Protein AF-A0A0L0SJR5-F1 (afdb_monomer)

Solvent-accessible surface area (backbone atoms only — not comparable to full-atom values): 17247 Å² total; per-residue (Å²): 134,82,57,72,66,63,54,53,54,52,54,51,52,51,52,53,51,50,53,52,52,50,50,51,53,50,49,58,55,58,68,71,76,65,80,76,74,72,70,56,62,49,55,32,41,29,28,35,25,66,79,80,80,63,76,41,59,42,29,38,32,38,35,39,63,42,73,40,88,99,36,94,85,46,62,46,44,48,34,44,44,40,71,35,97,75,42,71,48,53,74,38,70,52,11,80,82,33,41,33,35,43,35,32,23,43,91,86,66,48,77,78,43,75,47,77,42,62,33,20,39,69,42,51,39,33,36,39,36,37,34,33,43,90,85,70,44,84,72,51,71,47,79,43,61,32,92,56,73,68,40,82,57,67,44,74,36,75,55,72,47,59,43,37,42,39,46,48,61,76,75,72,74,74,77,74,72,78,70,78,81,79,86,70,90,73,80,82,80,82,73,87,77,83,79,82,82,83,86,83,82,90,86,86,89,83,84,89,78,90,78,80,90,75,85,75,77,82,71,76,75,78,82,75,54,69,64,80,76,44,46,83,60,52,53,58,55,50,50,42,58,72,74,54,58,85,74,71,87,69,76,84,78,75,84,79,83,90,78,87,79,80,88,80,91,78,79,85,84,91,85,132

pLDDT: mean 73.87, std 19.65, range [31.84, 95.0]

Foldseek 3Di:
DDDPVVVVVVVVVVVVVVVVVVVVVVVVVVVPPPPPPQWPFWWKFKWKDQVVPDTDTFWTKTKGWDADPPDNLDIDIFIFIDGDPPHFKDKDAQQQPIKMKMWIATPVRHTPDMDIGRSLLADLEWEKEWEAESVRDTDDIDIGRPPDPRDRHIDINGHHHYGYHYDYPDPDPPDPPPDPPPPDDDDPPDDDDDDDDDDDDDDDDDDDDDDDDDPPPPDPDDDDDPCVVCVVVVVVVVVCVVVDHDDPPPPPCPDDDDDDDDDDDDDDDDDD

Sequence (272 aa):
MTSPRAMADRLRALTVGCLLLLAIISAAHAQKINLSIDHAVLPLHTAHDLSVALWQPKASVTVERVPVPDDAQLVIYKAQATAAADAEGVSVPEPRVNMYAVRAVDERGEVVATRVYPACWLSPSDTVRVHMNQEGRFMALDWIPGTDECSTTSKVISSMTTTAEAEGPVALPHAIKPTPATTATKKPRVKAAKKPAPATDASSPADAEVVEDDEEEVVPPPEKSFVQKYWMYIVPILIMLLMGGPKEPEQQQQGGGRAAAAAGAARAPARK

Radius of gyration: 35.81 Å; Cα contacts (8 Å, |Δi|>4): 340; chains: 1; bounding box: 89×87×116 Å

Mean predicted aligned error: 19.34 Å

Secondary structure (DSSP, 8-state):
---HHHHHHHHHHHHHHHHHHHHHHHHHHHTTS----S---EEEEEEEESSSSSPEEEEEEEEEEEEETTEEEEEEEEEEEEE-TT-PPEEESSTTT-EEEEEEE-TTS-EEEEEEEEGGG--SEEEEEEEE-TTS-EEEEEEEE-S----SS-EEES--EEEEEEE-------------------------PPPPPPPP------------------PPPP---HHHHHHHHHHHHHHHHHT-S---------------------------

Organism: Allomyces macrogynus (strain ATCC 38327) (NCBI:txid578462)

Structure (mmCIF, N/CA/C/O backbone):
data_AF-A0A0L0SJR5-F1
#
_entry.id   AF-A0A0L0SJR5-F1
#
loop_
_atom_site.group_PDB
_atom_site.id
_atom_site.type_symbol
_atom_site.label_atom_id
_atom_site.label_alt_id
_atom_site.label_comp_id
_atom_site.label_asym_id
_atom_site.label_entity_id
_atom_site.label_seq_id
_atom_site.pdbx_PDB_ins_code
_atom_site.Cartn_x
_atom_site.Cartn_y
_atom_site.Cartn_z
_atom_site.occupancy
_atom_site.B_iso_or_equiv
_atom_site.auth_seq_id
_atom_site.auth_comp_id
_atom_site.auth_asym_id
_atom_site.auth_atom_id
_atom_site.pdbx_PDB_model_num
ATOM 1 N N . MET A 1 1 ? -26.196 -39.744 57.064 1.00 70.50 1 MET A N 1
ATOM 2 C CA . MET A 1 1 ? -26.731 -38.395 57.354 1.00 70.50 1 MET A CA 1
ATOM 3 C C . MET A 1 1 ? -25.568 -37.419 57.384 1.00 70.50 1 MET A C 1
ATOM 5 O O . MET A 1 1 ? -24.753 -37.479 58.293 1.00 70.50 1 MET A O 1
ATOM 9 N N . THR A 1 2 ? -25.414 -36.597 56.349 1.00 62.44 2 THR A N 1
ATOM 10 C CA . THR A 1 2 ? -24.379 -35.555 56.315 1.00 62.44 2 THR A CA 1
ATOM 11 C C . THR A 1 2 ? -24.754 -34.434 57.279 1.00 62.44 2 THR A C 1
ATOM 13 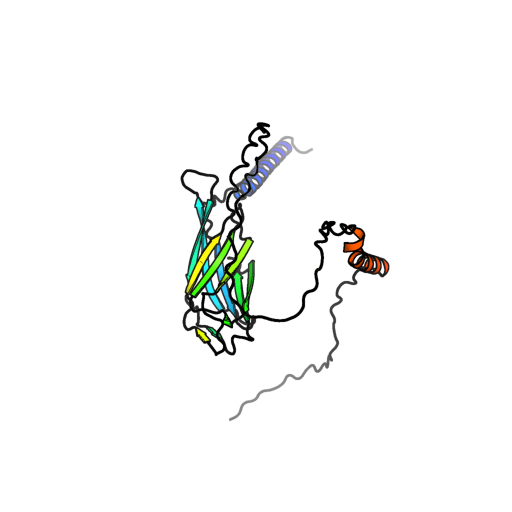O O . THR A 1 2 ? -25.873 -33.932 57.229 1.00 62.44 2 THR A O 1
ATOM 16 N N . SER A 1 3 ? -23.829 -34.073 58.170 1.00 80.75 3 SER A N 1
ATOM 17 C CA . SER A 1 3 ? -24.016 -33.012 59.165 1.00 80.75 3 SER A CA 1
ATOM 18 C C . SER A 1 3 ? -24.427 -31.692 58.492 1.00 80.75 3 SER A C 1
ATOM 20 O O . SER A 1 3 ? -23.822 -31.331 57.479 1.00 80.75 3 SER A O 1
ATOM 22 N N . PRO A 1 4 ? -25.400 -30.939 59.041 1.00 85.12 4 PRO A N 1
ATOM 23 C CA . PRO A 1 4 ? -25.862 -29.673 58.462 1.00 85.12 4 PRO A CA 1
ATOM 24 C C . PRO A 1 4 ? -24.733 -28.645 58.280 1.00 85.12 4 PRO A C 1
ATOM 26 O O . PRO A 1 4 ? -24.780 -27.829 57.362 1.00 85.12 4 PRO A O 1
ATOM 29 N N . ARG A 1 5 ? -23.659 -28.736 59.079 1.00 83.75 5 ARG A N 1
ATOM 30 C CA . ARG A 1 5 ? -22.450 -27.913 58.903 1.00 83.75 5 ARG A CA 1
ATOM 31 C C . ARG A 1 5 ? -21.713 -28.218 57.594 1.00 83.75 5 ARG A C 1
ATOM 33 O O . ARG A 1 5 ? -21.321 -27.298 56.890 1.00 83.75 5 ARG A O 1
ATOM 40 N N . ALA A 1 6 ? -21.625 -29.492 57.209 1.00 80.00 6 ALA A N 1
ATOM 41 C CA . ALA A 1 6 ? -20.959 -29.901 55.973 1.00 80.00 6 ALA A CA 1
ATOM 42 C C . ALA A 1 6 ? -21.716 -29.449 54.708 1.00 80.00 6 ALA A C 1
ATOM 44 O O . ALA A 1 6 ? -21.101 -29.243 53.663 1.00 80.00 6 ALA A O 1
ATOM 45 N N . MET A 1 7 ? -23.041 -29.276 54.787 1.00 82.25 7 MET A N 1
ATOM 46 C CA . MET A 1 7 ? -23.831 -28.693 53.695 1.00 82.25 7 MET A CA 1
ATOM 47 C C . MET A 1 7 ? -23.603 -27.182 53.566 1.00 82.25 7 MET A C 1
ATOM 49 O O . MET A 1 7 ? -23.456 -26.684 52.450 1.00 82.25 7 MET A O 1
ATOM 53 N N . ALA A 1 8 ? -23.529 -2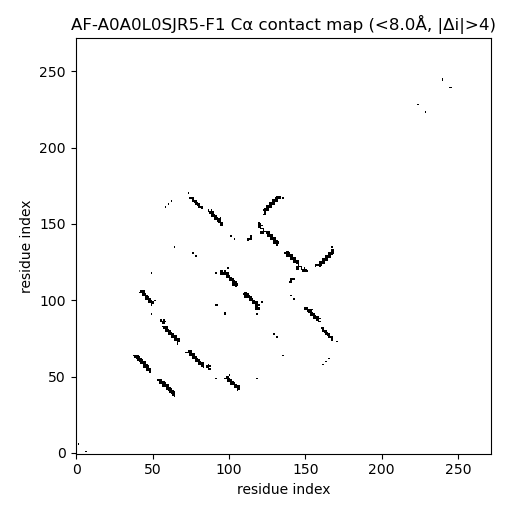6.466 54.692 1.00 84.12 8 ALA A N 1
ATOM 54 C CA . ALA A 1 8 ? -23.300 -25.022 54.701 1.00 84.12 8 ALA A CA 1
ATOM 55 C C . ALA A 1 8 ? -21.931 -24.645 54.107 1.00 84.12 8 ALA A C 1
ATOM 57 O O . ALA A 1 8 ? -21.842 -23.704 53.317 1.00 84.12 8 ALA A O 1
ATOM 58 N N . ASP A 1 9 ? -20.884 -25.418 54.409 1.00 84.25 9 ASP A N 1
ATOM 59 C CA . ASP A 1 9 ? -19.542 -25.165 53.870 1.00 84.25 9 ASP A CA 1
ATOM 60 C C . ASP A 1 9 ? -19.460 -25.428 52.358 1.00 84.25 9 ASP A C 1
ATOM 62 O O . ASP A 1 9 ? -18.813 -24.675 51.626 1.00 84.25 9 ASP A O 1
ATOM 66 N N . ARG A 1 10 ? -20.193 -26.428 51.847 1.00 84.44 10 ARG A N 1
ATOM 67 C CA . ARG A 1 10 ? -20.271 -26.701 50.401 1.00 84.44 10 ARG A CA 1
ATOM 68 C C . ARG A 1 10 ? -20.999 -25.600 49.632 1.00 84.44 10 ARG A C 1
ATOM 70 O O . ARG A 1 10 ? -20.560 -25.244 48.540 1.00 84.44 10 ARG A O 1
ATOM 77 N N . LEU A 1 11 ? -22.068 -25.031 50.196 1.00 84.94 11 LEU A N 1
ATOM 78 C CA . LEU A 1 11 ? -22.774 -23.906 49.570 1.00 84.94 11 LEU A CA 1
ATOM 79 C C . LEU A 1 11 ? -21.902 -22.647 49.500 1.00 84.94 11 LEU A C 1
ATOM 81 O O . LEU A 1 11 ? -21.920 -21.952 48.483 1.00 84.94 11 LEU A O 1
ATOM 85 N N . ARG A 1 12 ? -21.118 -22.374 50.551 1.00 88.25 12 ARG A N 1
ATOM 86 C CA . ARG A 1 12 ? -20.180 -21.240 50.588 1.00 88.25 12 ARG A CA 1
ATOM 87 C C . ARG A 1 12 ? -19.059 -21.393 49.561 1.00 88.25 12 ARG A C 1
ATOM 89 O O . ARG A 1 12 ? -18.748 -20.439 48.857 1.00 88.25 12 ARG A O 1
ATOM 96 N N . ALA A 1 13 ? -18.503 -22.596 49.411 1.00 85.75 13 ALA A N 1
ATOM 97 C CA . ALA A 1 13 ? -17.479 -22.860 48.400 1.00 85.75 13 ALA A CA 1
ATOM 98 C C . ALA A 1 13 ? -18.004 -22.658 46.963 1.00 85.75 13 ALA A C 1
ATOM 100 O O . ALA A 1 13 ? -17.326 -22.054 46.134 1.00 85.75 13 ALA A O 1
ATOM 101 N N . LEU A 1 14 ? -19.239 -23.094 46.683 1.00 89.44 14 LEU A N 1
ATOM 102 C CA . LEU A 1 14 ? -19.894 -22.908 45.381 1.00 89.44 14 LEU A CA 1
ATOM 103 C C . LEU A 1 14 ? -20.179 -21.435 45.061 1.00 89.44 14 LEU A C 1
ATOM 105 O O . LEU A 1 14 ? -19.966 -21.004 43.929 1.00 89.44 14 LEU A O 1
ATOM 109 N N . THR A 1 15 ? -20.626 -20.652 46.045 1.00 90.19 15 THR A N 1
ATOM 110 C CA . THR A 1 15 ? -20.895 -19.216 45.843 1.00 90.19 15 THR A CA 1
ATOM 111 C C . THR A 1 15 ? -19.615 -18.426 45.599 1.00 90.19 15 THR A C 1
ATOM 113 O O . THR A 1 15 ? -19.576 -17.616 44.676 1.00 90.19 15 THR A O 1
ATOM 116 N N . VAL A 1 16 ? -18.546 -18.703 46.354 1.00 89.50 16 VAL A N 1
ATOM 117 C CA . VAL A 1 16 ? -17.235 -18.070 46.133 1.00 89.50 16 VAL A CA 1
ATOM 118 C C . VAL A 1 16 ? -16.665 -18.453 44.765 1.00 89.50 16 VAL A C 1
ATOM 120 O O . VAL A 1 16 ? -16.210 -17.576 44.036 1.00 89.50 16 VAL A O 1
ATOM 123 N N . GLY A 1 17 ? -16.755 -19.728 44.369 1.00 90.56 17 GLY A N 1
ATOM 124 C CA . GLY A 1 17 ? -16.304 -20.179 43.049 1.00 90.56 17 GLY A CA 1
ATOM 125 C C . GLY A 1 17 ? -17.064 -19.519 41.894 1.00 90.56 17 GLY A C 1
ATOM 126 O O . GLY A 1 17 ? -16.448 -19.081 40.927 1.00 90.56 17 GLY A O 1
ATOM 127 N N . CYS A 1 18 ? -18.389 -19.383 42.011 1.00 91.06 18 CYS A N 1
ATOM 128 C CA . CYS A 1 18 ? -19.220 -18.764 40.977 1.00 91.06 18 CYS A CA 1
ATOM 129 C C . CYS A 1 18 ? -18.945 -17.255 40.835 1.00 91.06 18 CYS A C 1
ATOM 131 O O . CYS A 1 18 ? -18.825 -16.750 39.720 1.00 91.06 18 CYS A O 1
ATOM 133 N N . LEU A 1 19 ? -18.761 -16.544 41.956 1.00 90.12 19 LEU A N 1
ATOM 134 C CA . LEU A 1 19 ? -18.376 -15.128 41.948 1.00 90.12 19 LEU A CA 1
ATOM 135 C C . LEU A 1 19 ? -16.982 -14.914 41.345 1.00 90.12 19 LEU A C 1
ATOM 137 O O . LEU A 1 19 ? -16.794 -13.974 40.575 1.00 90.12 19 LEU A O 1
ATOM 141 N N . LEU A 1 20 ? -16.025 -15.803 41.633 1.00 88.19 20 LEU A N 1
ATOM 142 C CA . LEU A 1 20 ? -14.688 -15.741 41.041 1.00 88.19 20 LEU A CA 1
ATOM 143 C C . LEU A 1 20 ? -14.740 -15.964 39.522 1.00 88.19 20 LEU A C 1
ATOM 145 O O . LEU A 1 20 ? -14.094 -15.245 38.766 1.00 88.19 20 LEU A O 1
ATOM 149 N N . LEU A 1 21 ? -15.548 -16.925 39.066 1.00 85.75 21 LEU A N 1
ATOM 150 C CA . LEU A 1 21 ? -15.693 -17.243 37.645 1.00 85.75 21 LEU A CA 1
ATOM 151 C C . LEU A 1 21 ? -16.381 -16.102 36.876 1.00 85.75 21 LEU A C 1
ATOM 153 O O . LEU A 1 21 ? -15.930 -15.736 35.793 1.00 85.75 21 LEU A O 1
ATOM 157 N N . LEU A 1 22 ? -17.409 -15.477 37.462 1.00 84.25 22 LEU A N 1
ATOM 158 C CA . LEU A 1 22 ? -18.050 -14.278 36.909 1.00 84.25 22 LEU A CA 1
ATOM 159 C C . LEU A 1 22 ? -17.095 -13.077 36.864 1.00 84.25 22 LEU A C 1
ATOM 161 O O . LEU A 1 22 ? -17.088 -12.351 35.871 1.00 84.25 22 LEU A O 1
ATOM 165 N N . ALA A 1 23 ? -16.251 -12.890 37.883 1.00 79.81 23 ALA A N 1
ATOM 166 C CA . ALA A 1 23 ? -15.233 -11.841 37.884 1.00 79.81 23 ALA A CA 1
ATOM 167 C C . ALA A 1 23 ? -14.175 -12.063 36.789 1.00 79.81 23 ALA A C 1
ATOM 169 O O . ALA A 1 23 ? -13.805 -11.113 36.104 1.00 79.81 23 ALA A O 1
ATOM 170 N N . ILE A 1 24 ? -13.743 -13.309 36.560 1.00 78.44 24 ILE A N 1
ATOM 171 C CA . ILE A 1 24 ? -12.799 -13.651 35.482 1.00 78.44 24 ILE A CA 1
ATOM 172 C C . ILE A 1 24 ? -13.439 -13.430 34.105 1.00 78.44 24 ILE A C 1
ATOM 174 O O . ILE A 1 24 ? -12.806 -12.844 33.230 1.00 78.44 24 ILE A O 1
ATOM 178 N N . ILE A 1 25 ? -14.701 -13.828 33.906 1.00 76.31 25 ILE A N 1
ATOM 179 C CA . ILE A 1 25 ? -15.418 -13.594 32.640 1.00 76.31 25 ILE A CA 1
ATOM 180 C C . ILE A 1 25 ? -15.629 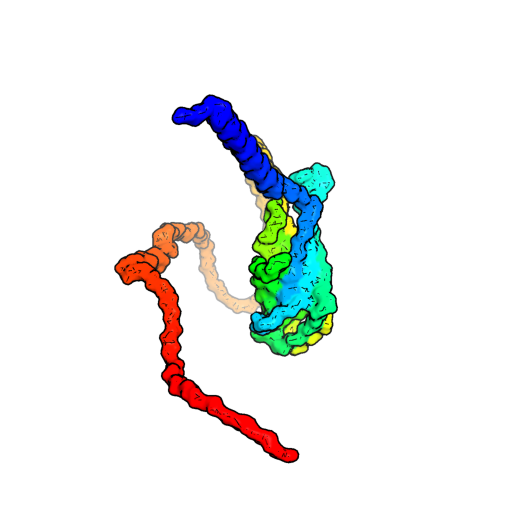-12.093 32.399 1.00 76.31 25 ILE A C 1
ATOM 182 O O . ILE A 1 25 ? -15.443 -11.628 31.274 1.00 76.31 25 ILE A O 1
ATOM 186 N N . SER A 1 26 ? -15.964 -11.327 33.442 1.00 73.06 26 SER A N 1
ATOM 187 C CA . SER A 1 26 ? -16.109 -9.870 33.361 1.00 73.06 26 SER A CA 1
ATOM 188 C C . SER A 1 26 ? -14.777 -9.179 33.072 1.00 73.06 26 SER A C 1
ATOM 190 O O . SER A 1 26 ? -14.749 -8.251 32.271 1.00 73.06 26 SER A O 1
ATOM 192 N N . ALA A 1 27 ? -13.671 -9.628 33.672 1.00 60.94 27 ALA A N 1
ATOM 193 C CA . ALA A 1 27 ? -12.339 -9.094 33.397 1.00 60.94 27 ALA A CA 1
ATOM 194 C C . ALA A 1 27 ? -11.872 -9.441 31.972 1.00 60.94 27 ALA A C 1
ATOM 196 O O . ALA A 1 27 ? -11.334 -8.582 31.276 1.00 60.94 27 ALA A O 1
ATOM 197 N N . ALA A 1 28 ? -12.162 -10.656 31.497 1.00 57.31 28 ALA A N 1
ATOM 198 C CA . ALA A 1 28 ? -11.863 -11.081 30.131 1.00 57.31 28 ALA A CA 1
ATOM 199 C C . ALA A 1 28 ? -12.719 -10.350 29.077 1.00 57.31 28 ALA A C 1
ATOM 201 O O . ALA A 1 28 ? -12.243 -10.092 27.973 1.00 57.31 28 ALA A O 1
ATOM 202 N N . HIS A 1 29 ? -13.963 -9.976 29.403 1.00 54.28 29 HIS A N 1
ATOM 203 C CA . HIS A 1 29 ? -14.783 -9.114 28.542 1.00 54.28 29 HIS A CA 1
ATOM 204 C C . HIS A 1 29 ? -14.355 -7.642 28.603 1.00 54.28 29 HIS A C 1
ATOM 206 O O . HIS A 1 29 ? -14.345 -6.977 27.569 1.00 54.28 29 HIS A O 1
ATOM 212 N N . ALA A 1 30 ? -13.943 -7.139 29.770 1.00 48.69 30 ALA A N 1
ATOM 213 C CA . ALA A 1 30 ? -13.474 -5.761 29.931 1.00 48.69 30 ALA A CA 1
ATOM 214 C C . ALA A 1 30 ? -12.116 -5.510 29.251 1.00 48.69 30 ALA A C 1
ATOM 216 O O . ALA A 1 30 ? -11.882 -4.417 28.743 1.00 48.69 30 ALA A O 1
ATOM 217 N N . GLN A 1 31 ? -11.250 -6.523 29.151 1.00 49.59 31 GLN A N 1
ATOM 218 C CA . GLN A 1 31 ? -10.013 -6.433 28.364 1.00 49.59 31 GLN A CA 1
ATOM 219 C C . GLN A 1 31 ? -10.248 -6.423 26.848 1.00 49.59 31 GLN A C 1
ATOM 221 O O . GLN A 1 31 ? -9.334 -6.100 26.094 1.00 49.59 31 GLN A O 1
ATOM 226 N N . LYS A 1 32 ? -11.458 -6.747 26.375 1.00 44.59 32 LYS A N 1
ATOM 227 C CA . LYS A 1 32 ? -11.734 -6.879 24.941 1.00 44.59 32 LYS A CA 1
ATOM 228 C C . LYS A 1 32 ? -12.123 -5.568 24.250 1.00 44.59 32 LYS A C 1
ATOM 230 O O . LYS A 1 32 ? -12.181 -5.555 23.026 1.00 44.59 32 LYS A O 1
ATOM 235 N N . ILE A 1 33 ? -12.404 -4.481 24.979 1.00 45.41 33 ILE A N 1
ATOM 236 C CA . ILE A 1 33 ? -12.963 -3.252 24.376 1.00 45.41 33 ILE A CA 1
ATOM 237 C C . ILE A 1 33 ? -12.496 -1.982 25.107 1.00 45.41 33 ILE A C 1
ATOM 239 O O . ILE A 1 33 ? -13.295 -1.127 25.469 1.00 45.41 33 ILE A O 1
ATOM 243 N N . ASN A 1 34 ? -11.197 -1.863 25.375 1.00 36.34 34 ASN A N 1
ATOM 244 C CA . ASN A 1 34 ? -10.594 -0.559 25.676 1.00 36.34 34 ASN A CA 1
ATOM 245 C C . ASN A 1 34 ? -9.097 -0.545 25.345 1.00 36.34 34 ASN A C 1
ATOM 247 O O . ASN A 1 34 ? -8.266 -0.024 26.085 1.00 36.34 34 ASN A O 1
ATOM 251 N N . LEU A 1 35 ? -8.748 -1.108 24.185 1.00 39.38 35 LEU A N 1
ATOM 252 C CA . LEU A 1 35 ? -7.632 -0.554 23.430 1.00 39.38 35 LEU A CA 1
ATOM 253 C C . LEU A 1 35 ? -8.100 0.835 22.992 1.00 39.38 35 LEU A C 1
ATOM 255 O O . LEU A 1 35 ? -8.748 0.985 21.960 1.00 39.38 35 LEU A O 1
ATOM 259 N N . SER A 1 36 ? -7.854 1.825 23.853 1.00 38.12 36 SER A N 1
ATOM 260 C CA . SER A 1 36 ? -7.819 3.226 23.460 1.00 38.12 36 SER A CA 1
ATOM 261 C C . SER A 1 36 ? -6.780 3.299 22.351 1.00 38.12 36 SER A C 1
ATOM 263 O O . SER A 1 36 ? -5.576 3.209 22.592 1.00 38.12 36 SER A O 1
ATOM 265 N N . ILE A 1 37 ? -7.264 3.294 21.112 1.00 44.91 37 ILE A N 1
ATOM 266 C CA . ILE A 1 37 ? -6.476 3.490 19.901 1.00 44.91 37 ILE A CA 1
ATOM 267 C C . ILE A 1 37 ? -6.100 4.973 19.885 1.00 44.91 37 ILE A C 1
ATOM 269 O O . ILE A 1 37 ? -6.616 5.740 19.080 1.00 44.91 37 ILE A O 1
ATOM 273 N N . ASP A 1 38 ? -5.252 5.391 20.820 1.00 44.62 38 ASP A N 1
ATOM 274 C CA . ASP A 1 38 ? -4.686 6.738 20.795 1.00 44.62 38 ASP A CA 1
ATOM 275 C C . ASP A 1 38 ? -3.484 6.789 19.847 1.00 44.62 38 ASP A C 1
ATOM 277 O O . ASP A 1 38 ? -3.222 7.828 19.260 1.00 44.62 38 ASP A O 1
ATOM 281 N N . HIS A 1 39 ? -2.828 5.652 19.571 1.00 49.34 39 HIS A N 1
ATOM 282 C CA . HIS A 1 39 ? -1.729 5.559 18.602 1.00 49.34 39 HIS A CA 1
ATOM 283 C C . HIS A 1 39 ? -1.646 4.158 17.973 1.00 49.34 39 HIS A C 1
ATOM 285 O O . HIS A 1 39 ? -0.655 3.451 18.153 1.00 49.34 39 HIS A O 1
ATOM 291 N N . ALA A 1 40 ? -2.689 3.703 17.266 1.00 55.22 40 ALA A N 1
ATOM 292 C CA . ALA A 1 40 ? -2.556 2.482 16.463 1.00 55.22 40 ALA A CA 1
ATOM 293 C C . ALA A 1 40 ? -1.675 2.790 15.251 1.00 55.22 40 ALA A C 1
ATOM 295 O O . ALA A 1 40 ? -2.169 3.154 14.188 1.00 55.22 40 ALA A O 1
ATOM 296 N N . VAL A 1 41 ? -0.365 2.687 15.451 1.00 63.81 41 VAL A N 1
ATOM 297 C CA . VAL A 1 41 ? 0.598 2.589 14.367 1.00 63.81 41 VAL A CA 1
ATOM 298 C C . VAL A 1 41 ? 0.373 1.226 13.732 1.00 63.81 41 VAL A C 1
ATOM 300 O O . VAL A 1 41 ? 0.584 0.213 14.387 1.00 63.81 41 VAL A O 1
ATOM 303 N N . LEU A 1 42 ? -0.098 1.191 12.487 1.00 64.50 42 LEU A N 1
ATOM 304 C CA . LEU A 1 42 ? -0.141 -0.045 11.708 1.00 64.50 42 LEU A CA 1
ATOM 305 C C . LEU A 1 42 ? 1.162 -0.137 10.909 1.00 64.50 42 LEU A C 1
ATOM 307 O O . LEU A 1 42 ? 1.263 0.566 9.899 1.00 64.50 42 LEU A O 1
ATOM 311 N N . PRO A 1 43 ? 2.165 -0.925 11.338 1.00 68.50 43 PRO A N 1
ATOM 312 C CA . PRO A 1 43 ? 3.347 -1.146 10.531 1.00 68.50 43 PRO A CA 1
ATOM 313 C C . PRO A 1 43 ? 2.983 -2.094 9.391 1.00 68.50 43 PRO A C 1
ATOM 315 O O . PRO A 1 43 ? 2.440 -3.184 9.578 1.00 68.50 43 PRO A O 1
ATOM 318 N N . LEU A 1 44 ? 3.276 -1.647 8.183 1.00 70.06 44 LEU A N 1
ATOM 319 C CA . LEU A 1 44 ? 3.082 -2.406 6.970 1.00 70.06 44 LEU A CA 1
ATOM 320 C C . LEU A 1 44 ? 4.446 -2.620 6.341 1.00 70.06 44 LEU A C 1
ATOM 322 O O . LEU A 1 44 ? 5.066 -1.682 5.835 1.00 70.06 44 LEU A O 1
ATOM 326 N N . HIS A 1 45 ? 4.919 -3.855 6.368 1.00 76.81 45 HIS A N 1
ATOM 327 C CA . HIS A 1 45 ? 6.154 -4.190 5.686 1.00 76.81 45 HIS A CA 1
ATOM 328 C C . HIS A 1 45 ? 5.840 -4.371 4.208 1.00 76.81 45 HIS A C 1
ATOM 330 O O . HIS A 1 45 ? 4.986 -5.171 3.827 1.00 76.81 45 HIS A O 1
ATOM 336 N N . THR A 1 46 ? 6.509 -3.599 3.363 1.00 73.06 46 THR A N 1
ATOM 337 C CA . THR A 1 46 ? 6.431 -3.774 1.920 1.00 73.06 46 THR A CA 1
ATOM 338 C C . THR A 1 46 ? 7.605 -4.610 1.460 1.00 73.06 46 THR A C 1
ATOM 340 O O . THR A 1 46 ? 8.735 -4.414 1.911 1.00 73.06 46 THR A O 1
ATOM 343 N N . ALA A 1 47 ? 7.330 -5.557 0.576 1.00 71.62 47 ALA A N 1
ATOM 344 C CA . ALA A 1 47 ? 8.361 -6.326 -0.089 1.00 71.62 47 ALA A CA 1
ATOM 345 C C . ALA A 1 47 ? 8.134 -6.327 -1.593 1.00 71.62 47 ALA A C 1
ATOM 347 O O . ALA A 1 47 ? 6.999 -6.173 -2.052 1.00 71.62 47 ALA A O 1
ATOM 348 N N . HIS A 1 48 ? 9.214 -6.510 -2.341 1.00 80.06 48 HIS A N 1
ATOM 349 C CA . HIS A 1 48 ? 9.198 -6.493 -3.796 1.00 80.06 48 HIS A CA 1
ATOM 350 C C . HIS A 1 48 ? 9.919 -7.669 -4.430 1.00 80.06 48 HIS A C 1
ATOM 352 O O . HIS A 1 48 ? 10.811 -8.255 -3.819 1.00 80.06 48 HIS A O 1
ATOM 358 N N . ASP A 1 49 ? 9.505 -7.989 -5.654 1.00 83.69 49 ASP A N 1
ATOM 359 C CA . ASP A 1 49 ? 10.169 -8.956 -6.518 1.00 83.69 49 ASP A CA 1
ATOM 360 C C . ASP A 1 49 ? 9.753 -8.741 -7.984 1.00 83.69 49 ASP A C 1
ATOM 362 O O . ASP A 1 49 ? 8.636 -8.303 -8.275 1.00 83.69 49 ASP A O 1
ATOM 366 N N . LEU A 1 50 ? 10.652 -9.074 -8.907 1.00 79.81 50 LEU A N 1
ATOM 367 C CA . LEU A 1 50 ? 10.386 -9.166 -10.343 1.00 79.81 50 LEU A CA 1
ATOM 368 C C . LEU A 1 50 ? 9.872 -10.554 -10.767 1.00 79.81 50 LEU A C 1
ATOM 370 O O . LEU A 1 50 ? 9.230 -10.695 -11.803 1.00 79.81 50 LEU A O 1
ATOM 374 N N . SER A 1 51 ? 10.162 -11.587 -9.973 1.00 73.88 51 SER A N 1
ATOM 375 C CA . SER A 1 51 ? 9.869 -12.997 -10.271 1.00 73.88 51 SER A CA 1
ATOM 376 C C . SER A 1 51 ? 8.793 -13.625 -9.376 1.00 73.88 51 SER A C 1
ATOM 378 O O . SER A 1 51 ? 8.306 -14.715 -9.668 1.00 73.88 51 SER A O 1
ATOM 380 N N . VAL A 1 52 ? 8.404 -12.933 -8.299 1.00 76.44 52 VAL A N 1
ATOM 381 C CA . VAL A 1 52 ? 7.511 -13.403 -7.217 1.00 76.44 52 VAL A CA 1
ATOM 382 C C . VAL A 1 52 ? 8.049 -14.633 -6.442 1.00 76.44 52 VAL A C 1
ATOM 384 O O . VAL A 1 52 ? 7.346 -15.207 -5.609 1.00 76.44 52 VAL A O 1
ATOM 387 N N . ALA A 1 53 ? 9.298 -15.041 -6.675 1.00 80.25 53 ALA A N 1
ATOM 388 C CA . ALA A 1 53 ? 9.968 -16.158 -6.017 1.00 80.25 53 ALA A CA 1
ATOM 389 C C . ALA A 1 53 ? 10.730 -15.764 -4.735 1.00 80.25 53 ALA A C 1
ATOM 391 O O . ALA A 1 53 ? 10.770 -16.548 -3.786 1.00 80.25 53 ALA A O 1
ATOM 392 N N . LEU A 1 54 ? 11.326 -14.571 -4.686 1.00 86.88 54 LEU A N 1
ATOM 393 C CA . LEU A 1 54 ? 12.136 -14.072 -3.579 1.00 86.88 54 LEU A CA 1
ATOM 394 C C . LEU A 1 54 ? 11.765 -12.626 -3.240 1.00 86.88 54 LEU A C 1
ATOM 396 O O . LEU A 1 54 ? 12.163 -11.670 -3.896 1.00 86.88 54 LEU A O 1
ATOM 400 N N . TRP A 1 55 ? 11.027 -12.473 -2.150 1.00 90.12 55 TRP A N 1
ATOM 401 C CA . TRP A 1 55 ? 10.565 -11.177 -1.681 1.00 90.12 55 TRP A CA 1
ATOM 402 C C . TRP A 1 55 ? 11.614 -10.486 -0.816 1.00 90.12 55 TRP A C 1
ATOM 404 O O . TRP A 1 55 ? 11.931 -10.977 0.268 1.00 90.12 55 TRP A O 1
ATOM 414 N N . GLN A 1 56 ? 12.085 -9.322 -1.257 1.00 89.88 56 GLN A N 1
ATOM 415 C CA . GLN A 1 56 ? 13.028 -8.502 -0.495 1.00 89.88 56 GLN A CA 1
ATOM 416 C C . GLN A 1 56 ? 12.308 -7.395 0.289 1.00 89.88 56 GLN A C 1
ATOM 418 O O . GLN A 1 56 ? 11.313 -6.864 -0.211 1.00 89.88 56 GLN A O 1
ATOM 423 N N . PRO A 1 57 ? 12.756 -7.034 1.505 1.00 90.56 57 PRO A N 1
ATOM 424 C CA . PRO A 1 57 ? 12.226 -5.883 2.232 1.00 90.56 57 PRO A CA 1
ATOM 425 C C . PRO A 1 57 ? 12.453 -4.580 1.458 1.00 90.56 57 PRO A C 1
ATOM 427 O O . PRO A 1 57 ? 13.538 -4.333 0.945 1.00 90.56 57 PRO A O 1
ATOM 430 N N . LYS A 1 58 ? 11.427 -3.729 1.392 1.00 89.88 58 LYS A N 1
ATOM 431 C CA . LYS A 1 58 ? 11.475 -2.448 0.677 1.00 89.88 58 LYS A CA 1
ATOM 432 C C . LYS A 1 58 ? 11.339 -1.259 1.622 1.00 89.88 58 LYS A C 1
ATOM 434 O O . LYS A 1 58 ? 12.234 -0.427 1.732 1.00 89.88 58 LYS A O 1
ATOM 439 N N . ALA A 1 59 ? 10.210 -1.172 2.315 1.00 92.50 59 ALA A N 1
ATOM 440 C CA . ALA A 1 59 ? 9.915 -0.093 3.252 1.00 92.50 59 ALA A CA 1
ATOM 441 C C . ALA A 1 59 ? 8.939 -0.562 4.334 1.00 92.50 59 ALA A C 1
ATOM 443 O O . ALA A 1 59 ? 8.107 -1.435 4.088 1.00 92.50 59 ALA A O 1
ATOM 444 N N . SER A 1 60 ? 9.016 0.049 5.512 1.00 91.88 60 SER A N 1
ATOM 445 C CA . SER A 1 60 ? 7.991 -0.031 6.551 1.00 91.88 60 SER A CA 1
ATOM 446 C C . SER A 1 60 ? 7.105 1.208 6.465 1.00 91.88 60 SER A C 1
ATOM 448 O O . SER A 1 60 ? 7.617 2.327 6.516 1.00 91.88 60 SER A O 1
ATOM 450 N N . VAL A 1 61 ? 5.796 1.026 6.311 1.00 91.50 61 VAL A N 1
ATOM 451 C CA . VAL A 1 61 ? 4.823 2.123 6.325 1.00 91.50 61 VAL A CA 1
ATOM 452 C C . VAL A 1 61 ? 4.116 2.128 7.667 1.00 91.50 61 VAL A C 1
ATOM 454 O O . VAL A 1 61 ? 3.498 1.137 8.033 1.00 91.50 61 VAL A O 1
ATOM 457 N N . THR A 1 62 ? 4.188 3.237 8.389 1.00 91.00 62 THR A N 1
ATOM 458 C CA . THR A 1 62 ? 3.445 3.467 9.624 1.00 91.00 62 THR A CA 1
ATOM 459 C C . THR A 1 62 ? 2.261 4.373 9.330 1.00 91.00 62 THR A C 1
ATOM 461 O O . THR A 1 62 ? 2.424 5.460 8.780 1.00 91.00 62 THR A O 1
ATOM 464 N N . VAL A 1 63 ? 1.054 3.924 9.675 1.00 89.38 63 VAL A N 1
ATOM 465 C CA . VAL A 1 63 ? -0.159 4.746 9.563 1.00 89.38 63 VAL A CA 1
ATOM 466 C C . VAL A 1 63 ? -0.596 5.180 10.952 1.00 89.38 63 VAL A C 1
ATOM 468 O O . VAL A 1 63 ? -0.851 4.336 11.803 1.00 89.38 63 VAL A O 1
ATOM 471 N N . GLU A 1 64 ? -0.670 6.487 11.174 1.00 89.19 64 GLU A N 1
ATOM 472 C CA . GLU A 1 64 ? -1.123 7.118 12.407 1.00 89.19 64 GLU A CA 1
ATOM 473 C C . GLU A 1 64 ? -2.526 7.702 12.215 1.00 89.19 64 GLU A C 1
ATOM 475 O O . GLU A 1 64 ? -2.802 8.431 11.258 1.00 89.19 64 GLU A O 1
ATOM 480 N N . ARG A 1 65 ? -3.416 7.400 13.159 1.00 87.12 65 ARG A N 1
ATOM 481 C CA . ARG A 1 65 ? -4.750 7.989 13.248 1.00 87.12 65 ARG A CA 1
ATOM 482 C C . ARG A 1 65 ? -4.665 9.303 14.024 1.00 87.12 65 ARG A C 1
ATOM 484 O O . ARG A 1 65 ? -4.376 9.291 15.213 1.00 87.12 65 ARG A O 1
ATOM 491 N N . VAL A 1 66 ? -4.951 10.423 13.370 1.00 87.69 66 VAL A N 1
ATOM 492 C CA . VAL A 1 66 ? -4.886 11.762 13.962 1.00 87.69 66 VAL A CA 1
ATOM 493 C C . VAL A 1 66 ? -6.300 12.338 14.086 1.00 87.69 66 VAL A C 1
ATOM 495 O O . VAL A 1 66 ? -6.951 12.567 13.061 1.00 87.69 66 VAL A O 1
ATOM 498 N N . PRO A 1 67 ? -6.806 12.575 15.309 1.00 86.38 67 PRO A N 1
ATOM 499 C CA . PRO A 1 67 ? -8.088 13.245 15.495 1.00 86.38 67 PRO A CA 1
ATOM 500 C C . PRO A 1 67 ? -7.994 14.700 15.026 1.00 86.38 67 PRO A C 1
ATOM 502 O O . PRO A 1 67 ? -6.969 15.360 15.222 1.00 86.38 67 PRO A O 1
ATOM 505 N N . VAL A 1 68 ? -9.056 15.209 14.401 1.00 87.88 68 VAL A N 1
ATOM 506 C CA . VAL A 1 68 ? -9.098 16.611 13.976 1.00 87.88 68 VAL A CA 1
ATOM 507 C C . VAL A 1 68 ? -9.448 17.490 15.178 1.00 87.88 68 VAL A C 1
ATOM 509 O O . VAL A 1 68 ? -10.447 17.225 15.852 1.00 87.88 68 VAL A O 1
ATOM 512 N N . PRO A 1 69 ? -8.645 18.527 15.487 1.00 86.81 69 PRO A N 1
ATOM 513 C CA . PRO A 1 69 ? -9.017 19.479 16.524 1.00 86.81 69 PRO A CA 1
ATOM 514 C C . PRO A 1 69 ? -10.362 20.117 16.156 1.00 86.81 69 PRO A C 1
ATOM 516 O O . PRO A 1 69 ? -10.581 20.475 15.003 1.00 86.81 69 PRO A O 1
ATOM 519 N N . ASP A 1 70 ? -11.259 20.213 17.136 1.00 89.12 70 ASP A N 1
ATOM 520 C CA . ASP A 1 70 ? -12.622 20.760 17.027 1.00 89.12 70 ASP A CA 1
ATOM 521 C C . ASP A 1 70 ? -13.702 19.850 16.403 1.00 89.12 70 ASP A C 1
ATOM 523 O O . ASP A 1 70 ? -14.882 20.198 16.467 1.00 89.12 70 ASP A O 1
ATOM 527 N N . ASP A 1 71 ? -13.359 18.655 15.905 1.00 83.12 71 ASP A N 1
ATOM 528 C CA . ASP A 1 71 ? -14.344 17.648 15.480 1.00 83.12 71 ASP A CA 1
ATOM 529 C C . ASP A 1 71 ? -13.922 16.235 15.906 1.00 83.12 71 ASP A C 1
ATOM 531 O O . ASP A 1 71 ? -13.180 15.536 15.217 1.00 83.12 71 ASP A O 1
ATOM 535 N N . ALA A 1 72 ? -14.441 15.790 17.054 1.00 77.94 72 ALA A N 1
ATOM 536 C CA . ALA A 1 72 ? -14.135 14.479 17.627 1.00 77.94 72 ALA A CA 1
ATOM 537 C C . ALA A 1 72 ? -14.598 13.290 16.759 1.00 77.94 72 ALA A C 1
ATOM 539 O O . ALA A 1 72 ? -14.192 12.158 17.024 1.00 77.94 72 ALA A O 1
ATOM 540 N N . GLN A 1 73 ? -15.460 13.515 15.760 1.00 79.00 73 GLN A N 1
ATOM 541 C CA . GLN A 1 73 ? -15.892 12.467 14.833 1.00 79.00 73 GLN A CA 1
ATOM 542 C C . GLN A 1 73 ? -15.006 12.393 13.589 1.00 79.00 73 GLN A C 1
ATOM 544 O O . GLN A 1 73 ? -14.970 11.349 12.932 1.00 79.00 73 GLN A O 1
ATOM 549 N N . LEU A 1 74 ? -14.278 13.466 13.273 1.00 79.12 74 LEU A N 1
ATOM 550 C CA . LEU A 1 74 ? -13.418 13.522 12.105 1.00 79.12 74 LEU A CA 1
ATOM 551 C C . LEU A 1 74 ? -12.014 13.008 12.430 1.00 79.12 74 LEU A C 1
ATOM 553 O O . LEU A 1 74 ? -11.343 13.424 13.376 1.00 79.12 74 LEU A O 1
ATOM 557 N N . VAL A 1 75 ? -11.559 12.088 11.590 1.00 82.31 75 VAL A N 1
ATOM 558 C CA . VAL A 1 75 ? -10.275 11.412 11.725 1.00 82.31 75 VAL A CA 1
ATOM 559 C C . VAL A 1 75 ? -9.512 11.567 10.426 1.00 82.31 75 VAL A C 1
ATOM 561 O O . VAL A 1 75 ? -10.025 11.242 9.357 1.00 82.31 75 VAL A O 1
ATOM 564 N N . ILE A 1 76 ? -8.266 12.016 10.529 1.00 84.06 76 ILE A N 1
ATOM 565 C CA . ILE A 1 76 ? -7.316 12.029 9.420 1.00 84.06 76 ILE A CA 1
ATOM 566 C C . ILE A 1 76 ? -6.304 10.917 9.660 1.00 84.06 76 ILE A C 1
ATOM 568 O O . ILE A 1 76 ? -5.879 10.680 10.787 1.00 84.06 76 ILE A O 1
ATOM 572 N N . TYR A 1 77 ? -5.891 10.242 8.596 1.00 86.06 77 TYR A N 1
ATOM 573 C CA . TYR A 1 77 ? -4.809 9.274 8.662 1.00 86.06 77 TYR A CA 1
ATOM 574 C C . TYR A 1 77 ? -3.551 9.912 8.082 1.00 86.06 77 TYR A C 1
ATOM 576 O O . TYR A 1 77 ? -3.582 10.484 6.994 1.00 86.06 77 TYR A O 1
ATOM 584 N N . LYS A 1 78 ? -2.442 9.834 8.814 1.00 88.50 78 LYS A N 1
ATOM 585 C CA . LYS A 1 78 ? -1.114 10.191 8.313 1.00 88.50 78 LYS A CA 1
ATOM 586 C C . LYS A 1 78 ? -0.353 8.906 8.055 1.00 88.50 78 LYS A C 1
ATOM 588 O O . LYS A 1 78 ? -0.356 8.027 8.907 1.00 88.50 78 LYS A O 1
ATOM 593 N N . ALA A 1 79 ? 0.296 8.790 6.906 1.00 90.12 79 ALA A N 1
ATOM 594 C CA . ALA A 1 79 ? 1.206 7.686 6.640 1.00 90.12 79 ALA A CA 1
ATOM 595 C C . ALA A 1 79 ? 2.636 8.203 6.542 1.00 90.12 79 ALA A C 1
ATOM 597 O O . ALA A 1 79 ? 2.879 9.287 6.014 1.00 90.12 79 ALA A O 1
ATOM 598 N N . GLN A 1 80 ? 3.581 7.410 7.027 1.00 91.56 80 GLN A N 1
ATOM 599 C CA . GLN A 1 80 ? 5.001 7.663 6.869 1.00 91.56 80 GLN A CA 1
ATOM 600 C C . GLN A 1 80 ? 5.684 6.379 6.411 1.00 91.56 80 GLN A C 1
ATOM 602 O O . GLN A 1 80 ? 5.509 5.324 7.009 1.00 91.56 80 GLN A O 1
ATOM 607 N N . ALA A 1 81 ? 6.466 6.465 5.339 1.00 90.62 81 ALA A N 1
ATOM 608 C CA . ALA A 1 81 ? 7.323 5.375 4.898 1.00 90.62 81 ALA A CA 1
ATOM 609 C C . ALA A 1 81 ? 8.736 5.568 5.454 1.00 90.62 81 ALA A C 1
ATOM 611 O O . ALA A 1 81 ? 9.288 6.667 5.421 1.00 90.62 81 ALA A O 1
ATOM 612 N N . THR A 1 82 ? 9.327 4.481 5.935 1.00 90.19 82 THR A N 1
ATOM 613 C CA . THR A 1 82 ? 10.743 4.389 6.289 1.00 90.19 82 THR A CA 1
ATOM 614 C C . THR A 1 82 ? 11.361 3.284 5.446 1.00 90.19 82 THR A C 1
ATOM 616 O O . THR A 1 82 ? 10.865 2.157 5.463 1.00 90.19 82 THR A O 1
ATOM 619 N N . ALA A 1 83 ? 12.415 3.591 4.687 1.00 86.88 83 ALA A N 1
ATOM 620 C CA . ALA A 1 83 ? 13.115 2.590 3.884 1.00 86.88 83 ALA A CA 1
ATOM 621 C C . ALA A 1 83 ? 13.644 1.454 4.775 1.00 86.88 83 ALA A C 1
ATOM 623 O O . ALA A 1 83 ? 14.078 1.697 5.905 1.00 86.88 83 ALA A O 1
ATOM 624 N N . ALA A 1 84 ? 13.598 0.217 4.279 1.00 85.81 84 ALA A N 1
ATOM 625 C CA . ALA A 1 84 ? 14.224 -0.898 4.976 1.00 85.81 84 ALA A CA 1
ATOM 626 C C . ALA A 1 84 ? 15.750 -0.695 4.995 1.00 85.81 84 ALA A C 1
ATOM 628 O O . ALA A 1 84 ? 16.329 -0.219 4.018 1.00 85.81 84 ALA A O 1
ATOM 629 N N . ALA A 1 85 ? 16.404 -1.020 6.115 1.00 78.75 85 ALA A N 1
ATOM 630 C CA . ALA A 1 85 ? 17.851 -0.826 6.271 1.00 78.75 85 ALA A CA 1
ATOM 631 C C . ALA A 1 85 ? 18.674 -1.650 5.261 1.00 78.75 85 ALA A C 1
ATOM 633 O O . ALA A 1 85 ? 19.817 -1.315 4.963 1.00 78.75 85 ALA A O 1
ATOM 634 N N . ASP A 1 86 ? 18.068 -2.715 4.747 1.00 80.31 86 ASP A N 1
ATOM 635 C CA . ASP A 1 86 ? 18.579 -3.684 3.790 1.00 80.31 86 ASP A CA 1
ATOM 636 C C . ASP A 1 86 ? 17.872 -3.598 2.425 1.00 80.31 86 ASP A C 1
ATOM 638 O O . ASP A 1 86 ? 17.935 -4.547 1.649 1.00 80.31 86 ASP A O 1
ATOM 642 N N . ALA A 1 87 ? 17.204 -2.477 2.117 1.00 79.88 87 ALA A N 1
ATOM 643 C CA . ALA A 1 87 ? 16.587 -2.271 0.810 1.00 79.88 87 ALA A CA 1
ATOM 644 C C . ALA A 1 87 ? 17.668 -2.222 -0.284 1.00 79.88 87 ALA A C 1
ATOM 646 O O . ALA A 1 87 ? 18.324 -1.197 -0.496 1.00 79.88 87 ALA A O 1
ATOM 647 N N . GLU A 1 88 ? 17.862 -3.343 -0.974 1.00 82.88 88 GLU A N 1
ATOM 648 C CA . GLU A 1 88 ? 18.756 -3.432 -2.120 1.00 82.88 88 GLU A CA 1
ATOM 649 C C . GLU A 1 88 ? 18.145 -2.754 -3.354 1.00 82.88 88 GLU A C 1
ATOM 651 O O . GLU A 1 88 ? 16.928 -2.633 -3.526 1.00 82.88 88 GLU A O 1
ATOM 656 N N . GLY A 1 89 ? 19.026 -2.288 -4.238 1.00 85.81 89 GLY A N 1
ATOM 657 C CA . GLY A 1 89 ? 18.616 -1.775 -5.535 1.00 85.81 89 GLY A CA 1
ATOM 658 C C . GLY A 1 89 ? 17.996 -2.863 -6.417 1.00 85.81 89 GLY A C 1
ATOM 659 O O . GLY A 1 89 ? 18.332 -4.039 -6.314 1.00 85.81 89 GLY A O 1
ATOM 660 N N . VAL A 1 90 ? 17.124 -2.465 -7.343 1.00 90.25 90 VAL A N 1
ATOM 6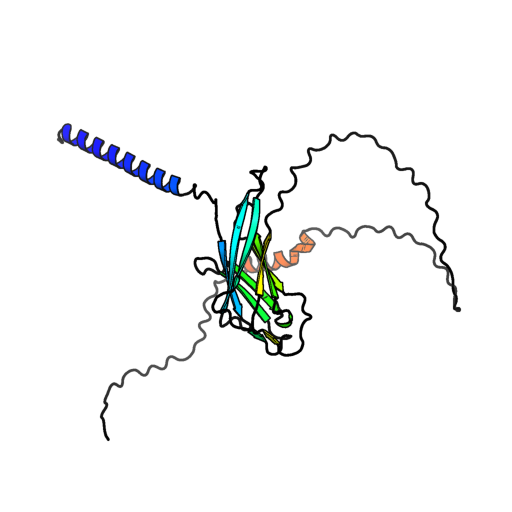61 C CA . VAL A 1 90 ? 16.478 -3.387 -8.290 1.00 90.25 90 VAL A CA 1
ATOM 662 C C . VAL A 1 90 ? 17.136 -3.272 -9.654 1.00 90.25 90 VAL A C 1
ATOM 664 O O . VAL A 1 90 ? 17.186 -2.189 -10.239 1.00 90.25 90 VAL A O 1
ATOM 667 N N . SER A 1 91 ? 17.587 -4.399 -10.199 1.00 92.50 91 SER A N 1
ATOM 668 C CA . SER A 1 91 ? 17.972 -4.506 -11.607 1.00 92.50 91 SER A CA 1
ATOM 669 C C . SER A 1 91 ? 16.831 -5.132 -12.397 1.00 92.50 91 SER A C 1
ATOM 671 O O . SER A 1 91 ? 16.453 -6.273 -12.147 1.00 92.50 91 SER A O 1
ATOM 673 N N . VAL A 1 92 ? 16.278 -4.379 -13.345 1.00 91.94 92 VAL A N 1
ATOM 674 C CA . VAL A 1 92 ? 15.184 -4.813 -14.214 1.00 91.94 92 VAL A CA 1
ATOM 675 C C . VAL A 1 92 ? 15.745 -5.081 -15.613 1.00 91.94 92 VAL A C 1
ATOM 677 O O . VAL A 1 92 ? 15.874 -4.140 -16.411 1.00 91.94 92 VAL A O 1
ATOM 680 N N . PRO A 1 93 ? 16.098 -6.337 -15.951 1.00 89.62 93 PRO A N 1
ATOM 681 C CA . PRO A 1 93 ? 16.321 -6.702 -17.342 1.00 89.62 93 PRO A CA 1
ATOM 682 C C . PRO A 1 93 ? 14.986 -6.587 -18.087 1.00 89.62 93 PRO A C 1
ATOM 684 O O . PRO A 1 93 ? 13.945 -6.918 -17.535 1.00 89.62 93 PRO A O 1
ATOM 687 N N . GLU A 1 94 ? 14.992 -6.085 -19.321 1.00 91.88 94 GLU A N 1
ATOM 688 C CA . GLU A 1 94 ? 13.810 -6.077 -20.205 1.00 91.88 94 GLU A CA 1
ATOM 689 C C . GLU A 1 94 ? 12.490 -5.612 -19.535 1.00 91.88 94 GLU A C 1
ATOM 691 O O . GLU A 1 94 ? 11.524 -6.370 -19.407 1.00 91.88 94 GLU A O 1
ATOM 696 N N . PRO A 1 95 ? 12.402 -4.344 -19.106 1.00 90.06 95 PRO A N 1
ATOM 697 C CA . PRO A 1 95 ? 11.284 -3.839 -18.301 1.00 90.06 95 PRO A CA 1
ATOM 698 C C . PRO A 1 95 ? 9.885 -3.957 -18.936 1.00 90.06 95 PRO A C 1
ATOM 700 O O . PRO A 1 95 ? 8.886 -3.865 -18.227 1.00 90.06 95 PRO A O 1
ATOM 703 N N . ARG A 1 96 ? 9.785 -4.143 -20.260 1.00 89.62 96 ARG A N 1
ATOM 704 C CA . ARG A 1 96 ? 8.502 -4.254 -20.979 1.00 89.62 96 ARG A CA 1
ATOM 705 C C . ARG A 1 96 ? 7.795 -5.594 -20.807 1.00 89.62 96 ARG A C 1
ATOM 707 O O . ARG A 1 96 ? 6.585 -5.650 -20.994 1.00 89.62 96 ARG A O 1
ATOM 714 N N . VAL A 1 97 ? 8.543 -6.656 -20.523 1.00 91.75 97 VAL A N 1
ATOM 715 C CA . VAL A 1 97 ? 7.995 -8.017 -20.402 1.00 91.75 97 VAL A CA 1
ATOM 716 C C . VAL A 1 97 ? 7.946 -8.492 -18.957 1.00 91.75 97 VAL A C 1
ATOM 718 O O . VAL A 1 97 ? 7.185 -9.401 -18.639 1.00 91.75 97 VAL A O 1
ATOM 721 N N . ASN A 1 98 ? 8.727 -7.861 -18.081 1.00 91.94 98 ASN A N 1
ATOM 722 C CA . ASN A 1 98 ? 8.760 -8.196 -16.669 1.00 91.94 98 ASN A CA 1
ATOM 723 C C . ASN A 1 98 ? 7.695 -7.441 -15.875 1.00 91.94 98 ASN A C 1
ATOM 725 O O . ASN A 1 98 ? 7.303 -6.317 -16.199 1.00 91.94 98 ASN A O 1
ATOM 729 N N . MET A 1 99 ? 7.254 -8.077 -14.796 1.00 92.56 99 MET A N 1
ATOM 730 C CA . MET A 1 99 ? 6.312 -7.513 -13.842 1.00 92.56 99 MET A CA 1
ATOM 731 C C . MET A 1 99 ? 7.041 -7.240 -12.534 1.00 92.56 99 MET A C 1
ATOM 733 O O . MET A 1 99 ? 7.974 -7.943 -12.175 1.00 92.56 99 MET A O 1
ATOM 737 N N . TYR A 1 100 ? 6.612 -6.217 -11.820 1.00 92.56 100 TYR A N 1
ATOM 738 C CA . TYR A 1 100 ? 7.092 -5.857 -10.504 1.00 92.56 100 TYR A CA 1
ATOM 739 C C . TYR A 1 100 ? 5.944 -6.012 -9.516 1.00 92.56 100 TYR A C 1
ATOM 741 O O . TYR A 1 100 ? 4.898 -5.370 -9.655 1.00 92.56 100 TYR A O 1
ATOM 749 N N . ALA A 1 101 ? 6.121 -6.892 -8.538 1.00 93.69 101 ALA A N 1
ATOM 750 C CA . ALA A 1 101 ? 5.136 -7.125 -7.501 1.00 93.69 101 ALA A CA 1
ATOM 751 C C . ALA A 1 101 ? 5.521 -6.371 -6.228 1.00 93.69 101 ALA A C 1
ATOM 753 O O . ALA A 1 101 ? 6.679 -6.379 -5.819 1.00 93.69 101 ALA A O 1
ATOM 754 N N . VAL A 1 102 ? 4.534 -5.755 -5.585 1.00 93.25 102 VAL A N 1
ATOM 755 C CA . VAL A 1 102 ? 4.639 -5.175 -4.246 1.00 93.25 102 VAL A CA 1
ATOM 756 C C . VAL A 1 102 ? 3.635 -5.891 -3.365 1.00 93.25 102 VAL A C 1
ATOM 758 O O . VAL A 1 102 ? 2.438 -5.904 -3.661 1.00 93.25 102 VAL A O 1
ATOM 761 N N . ARG A 1 103 ? 4.104 -6.482 -2.271 1.00 93.19 103 ARG A N 1
ATOM 762 C CA . ARG A 1 103 ? 3.229 -7.049 -1.243 1.00 93.19 103 ARG A CA 1
ATOM 763 C C . ARG A 1 103 ? 3.329 -6.252 0.034 1.00 93.19 103 ARG A C 1
ATOM 765 O O . ARG A 1 103 ? 4.385 -5.714 0.347 1.00 93.19 103 ARG A O 1
ATOM 772 N N . ALA A 1 104 ? 2.237 -6.251 0.771 1.00 92.81 104 ALA A N 1
ATOM 773 C CA . ALA A 1 104 ? 2.133 -5.692 2.094 1.00 92.81 104 ALA A CA 1
ATOM 774 C C . ALA A 1 104 ? 1.860 -6.814 3.092 1.00 92.81 104 ALA A C 1
ATOM 776 O O . ALA A 1 104 ? 0.956 -7.628 2.880 1.00 92.81 104 ALA A O 1
ATOM 777 N N . VAL A 1 105 ? 2.654 -6.852 4.155 1.00 91.31 105 VAL A N 1
ATOM 778 C CA . VAL A 1 105 ? 2.566 -7.832 5.240 1.00 91.31 105 VAL A CA 1
ATOM 779 C C . VAL A 1 105 ? 2.278 -7.112 6.554 1.00 91.31 105 VAL A C 1
ATOM 781 O O . VAL A 1 105 ? 2.837 -6.041 6.803 1.00 91.31 105 VAL A O 1
ATOM 784 N N . ASP A 1 106 ? 1.377 -7.681 7.358 1.00 88.88 106 ASP A N 1
ATOM 785 C CA . ASP A 1 106 ? 1.072 -7.183 8.703 1.00 88.88 106 ASP A CA 1
ATOM 786 C C . ASP A 1 106 ? 2.163 -7.573 9.722 1.00 88.88 106 ASP A C 1
ATOM 788 O O . ASP A 1 106 ? 3.134 -8.258 9.395 1.00 88.88 106 ASP A O 1
ATOM 792 N N . GLU A 1 107 ? 1.996 -7.163 10.982 1.00 85.50 107 GLU A N 1
ATOM 793 C CA . GLU A 1 107 ? 2.912 -7.498 12.088 1.00 85.50 107 GLU A CA 1
ATOM 794 C C . GLU A 1 107 ? 3.097 -9.003 12.322 1.00 85.50 107 GLU A C 1
ATOM 796 O O . GLU A 1 107 ? 4.102 -9.428 12.890 1.00 85.50 107 GLU A O 1
ATOM 801 N N . ARG A 1 108 ? 2.126 -9.822 11.911 1.00 87.69 108 ARG A N 1
ATOM 8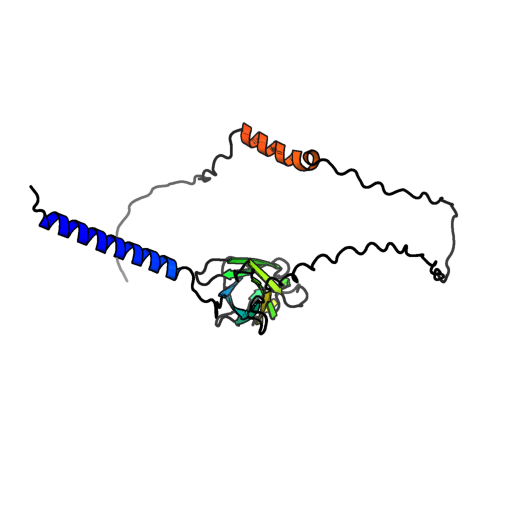02 C CA . ARG A 1 108 ? 2.170 -11.282 12.054 1.00 87.69 108 ARG A CA 1
ATOM 803 C C . ARG A 1 108 ? 2.868 -11.943 10.866 1.00 87.69 108 ARG A C 1
ATOM 805 O O . ARG A 1 108 ? 3.059 -13.155 10.884 1.00 87.69 108 ARG A O 1
ATOM 812 N N . GLY A 1 109 ? 3.254 -11.163 9.855 1.00 87.69 109 GLY A N 1
ATOM 813 C CA . GLY A 1 109 ? 3.796 -11.661 8.597 1.00 87.69 109 GLY A CA 1
ATOM 814 C C . GLY A 1 109 ? 2.722 -12.183 7.641 1.00 87.69 109 GLY A C 1
ATOM 815 O O . GLY A 1 109 ? 3.065 -12.831 6.653 1.00 87.69 109 GLY A O 1
ATOM 816 N N . GLU A 1 110 ? 1.442 -11.898 7.898 1.00 89.25 110 GLU A N 1
ATOM 817 C CA . GLU A 1 110 ? 0.342 -12.289 7.019 1.00 89.25 110 GLU A CA 1
ATOM 818 C C . GLU A 1 110 ? 0.196 -11.290 5.870 1.00 89.25 110 GLU A C 1
ATOM 820 O O . GLU A 1 110 ? 0.216 -10.070 6.064 1.00 89.25 110 GLU A O 1
ATOM 825 N N . VAL A 1 111 ? 0.054 -11.803 4.647 1.00 91.38 111 VAL A N 1
ATOM 826 C CA . VAL A 1 111 ? -0.078 -10.963 3.452 1.00 91.38 111 VAL A CA 1
ATOM 827 C C . VAL A 1 111 ? -1.465 -10.328 3.437 1.00 91.38 111 VAL A C 1
ATOM 829 O O . VAL A 1 111 ? -2.470 -11.017 3.275 1.00 91.38 111 VAL A O 1
ATOM 832 N N . VAL A 1 112 ? -1.523 -9.001 3.557 1.00 92.69 112 VAL A N 1
ATOM 833 C CA . VAL A 1 112 ? -2.788 -8.245 3.551 1.00 92.69 112 VAL A CA 1
ATOM 834 C C . VAL A 1 112 ? -3.123 -7.660 2.184 1.00 92.69 112 VAL A C 1
ATOM 836 O O . VAL A 1 112 ? -4.294 -7.458 1.870 1.00 92.69 112 VAL A O 1
ATOM 839 N N . ALA A 1 113 ? -2.116 -7.412 1.345 1.00 93.12 113 ALA A N 1
ATOM 840 C CA . ALA A 1 113 ? -2.318 -7.003 -0.038 1.00 93.12 113 ALA A CA 1
ATOM 841 C C . ALA A 1 113 ? -1.139 -7.410 -0.919 1.00 93.12 113 ALA A C 1
ATOM 843 O O . ALA A 1 113 ? 0.005 -7.497 -0.477 1.00 93.12 113 ALA A O 1
ATOM 844 N N . THR A 1 114 ? -1.413 -7.637 -2.199 1.00 93.44 114 THR A N 1
ATOM 845 C CA . THR A 1 114 ? -0.392 -7.794 -3.237 1.00 93.44 114 THR A CA 1
ATOM 846 C C . THR A 1 114 ? -0.86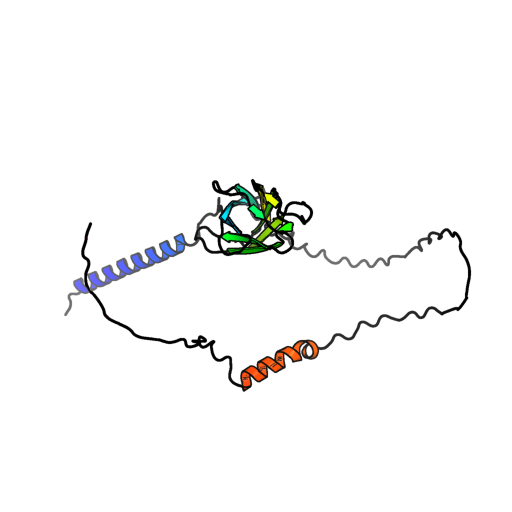1 -7.074 -4.487 1.00 93.44 114 THR A C 1
ATOM 848 O O . THR A 1 114 ? -2.009 -7.220 -4.910 1.00 93.44 114 THR A O 1
ATOM 851 N N . ARG A 1 115 ? 0.026 -6.275 -5.067 1.00 93.12 115 ARG A N 1
ATOM 852 C CA . ARG A 1 115 ? -0.188 -5.556 -6.317 1.00 93.12 115 ARG A CA 1
ATOM 853 C C . ARG A 1 115 ? 0.933 -5.893 -7.281 1.00 93.12 115 ARG A C 1
ATOM 855 O O . ARG A 1 115 ? 2.059 -6.133 -6.860 1.00 93.12 115 ARG A O 1
ATOM 862 N N . VAL A 1 116 ? 0.616 -5.917 -8.567 1.00 93.06 116 VAL A N 1
ATOM 863 C CA . VAL A 1 116 ? 1.561 -6.270 -9.624 1.00 93.06 116 VAL A CA 1
ATOM 864 C C . VAL A 1 116 ? 1.440 -5.227 -10.725 1.00 93.06 116 VAL A C 1
ATOM 866 O O . VAL A 1 116 ? 0.334 -4.938 -11.178 1.00 93.06 116 VAL A O 1
ATOM 869 N N . TYR A 1 117 ? 2.569 -4.663 -11.138 1.00 92.75 117 TYR A N 1
ATOM 870 C CA . TYR A 1 117 ? 2.657 -3.600 -12.136 1.00 92.75 117 TYR A CA 1
ATOM 871 C C . TYR A 1 117 ? 3.688 -3.962 -13.202 1.00 92.75 117 TYR A C 1
ATOM 873 O O . TYR A 1 117 ? 4.595 -4.741 -12.924 1.00 92.75 117 TYR A O 1
ATOM 881 N N . PRO A 1 118 ? 3.597 -3.410 -14.418 1.00 93.19 118 PRO A N 1
ATOM 882 C CA . PRO A 1 118 ? 4.677 -3.522 -15.390 1.00 93.19 118 PRO A CA 1
ATOM 883 C C . PRO A 1 118 ? 5.986 -2.972 -14.813 1.00 93.19 118 PRO A C 1
ATOM 885 O O . PRO A 1 118 ? 6.018 -1.857 -14.286 1.00 93.19 118 PRO A O 1
ATOM 888 N N . ALA A 1 119 ? 7.083 -3.720 -14.935 1.00 93.38 119 ALA A N 1
ATOM 889 C CA . ALA A 1 119 ? 8.367 -3.315 -14.363 1.00 93.38 119 ALA A CA 1
ATOM 890 C C . ALA A 1 119 ? 8.952 -2.061 -15.038 1.00 93.38 119 ALA A C 1
ATOM 892 O O . ALA A 1 119 ? 9.787 -1.375 -14.455 1.00 93.38 119 ALA A O 1
ATOM 893 N N . CYS A 1 120 ? 8.491 -1.701 -16.239 1.00 93.69 120 CYS A N 1
ATOM 894 C CA . CYS A 1 120 ? 8.900 -0.459 -16.892 1.00 93.69 120 CYS A CA 1
ATOM 895 C C . CYS A 1 120 ? 8.417 0.817 -16.208 1.00 93.69 120 CYS A C 1
ATOM 897 O O . CYS A 1 120 ? 9.011 1.865 -16.444 1.00 93.69 120 CYS A O 1
ATOM 899 N N . TRP A 1 121 ? 7.389 0.739 -15.360 1.00 93.81 121 TRP A N 1
ATOM 900 C CA . TRP A 1 121 ? 6.941 1.869 -14.543 1.00 93.81 121 TRP A CA 1
ATOM 901 C C . TRP A 1 121 ? 7.782 2.049 -13.278 1.00 93.81 121 TRP A C 1
ATOM 903 O O . TRP A 1 121 ? 7.549 2.970 -12.503 1.00 93.81 121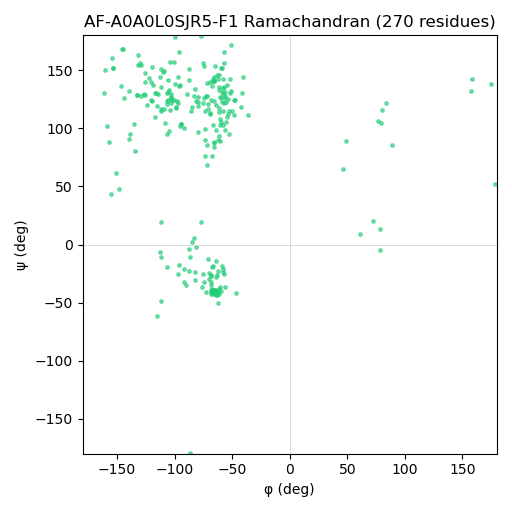 TRP A O 1
ATOM 913 N N . LEU A 1 122 ? 8.764 1.178 -13.032 1.00 92.75 122 LEU A N 1
ATOM 914 C CA . LEU A 1 122 ? 9.599 1.281 -11.847 1.00 92.75 122 LEU A CA 1
ATOM 915 C C . LEU A 1 122 ? 10.450 2.556 -11.903 1.00 92.75 122 LEU A C 1
ATOM 917 O O . LEU A 1 122 ? 11.221 2.770 -12.841 1.00 92.75 122 LEU A O 1
ATOM 921 N N . SER A 1 123 ? 10.327 3.388 -10.875 1.00 93.12 123 SER A N 1
ATOM 922 C CA . SER A 1 123 ? 11.015 4.673 -10.721 1.00 93.12 123 SER A CA 1
ATOM 923 C C . SER A 1 123 ? 11.884 4.656 -9.454 1.00 93.12 123 SER A C 1
ATOM 925 O O . SER A 1 123 ? 11.561 3.925 -8.515 1.00 93.12 123 SER A O 1
ATOM 927 N N . PRO A 1 124 ? 12.981 5.438 -9.389 1.00 92.94 124 PRO A N 1
ATOM 928 C CA . PRO A 1 124 ? 13.736 5.645 -8.150 1.00 92.94 124 PRO A CA 1
ATOM 929 C C . PRO A 1 124 ? 12.897 6.234 -7.011 1.00 92.94 124 PRO A C 1
ATOM 931 O O . PRO A 1 124 ? 13.270 6.102 -5.851 1.00 92.94 124 PRO A O 1
ATOM 934 N N . SER A 1 125 ? 11.777 6.883 -7.326 1.00 93.12 125 SER A N 1
ATOM 935 C CA . SER A 1 125 ? 10.795 7.358 -6.357 1.00 93.12 125 SER A CA 1
ATOM 936 C C . SER A 1 125 ? 9.424 6.743 -6.614 1.00 93.12 125 SER A C 1
ATOM 938 O O . SER A 1 125 ? 8.993 6.608 -7.763 1.00 93.12 125 SER A O 1
ATOM 940 N N . ASP A 1 126 ? 8.729 6.387 -5.541 1.00 94.31 126 ASP A N 1
ATOM 941 C CA . ASP A 1 126 ? 7.347 5.933 -5.592 1.00 94.31 126 ASP A CA 1
ATOM 942 C C . ASP A 1 126 ? 6.535 6.375 -4.371 1.00 94.31 126 ASP A C 1
ATOM 944 O O . ASP A 1 126 ? 7.059 6.886 -3.373 1.00 94.31 126 ASP A O 1
ATOM 948 N N . THR A 1 127 ? 5.222 6.194 -4.482 1.00 95.00 127 THR A N 1
ATOM 949 C CA . THR A 1 127 ? 4.270 6.510 -3.423 1.00 95.00 127 THR A CA 1
ATOM 950 C C . THR A 1 127 ? 3.417 5.288 -3.124 1.00 95.00 127 THR A C 1
ATOM 952 O O . THR A 1 127 ? 2.817 4.690 -4.015 1.00 95.00 127 THR A O 1
ATOM 955 N N . VAL A 1 128 ? 3.338 4.910 -1.853 1.00 93.50 128 VAL A N 1
ATOM 956 C CA . VAL A 1 128 ? 2.407 3.895 -1.364 1.00 93.50 128 VAL A CA 1
ATOM 957 C C . VAL A 1 128 ? 1.212 4.603 -0.751 1.00 93.50 128 VAL A C 1
ATOM 959 O O . VAL A 1 128 ? 1.350 5.320 0.235 1.00 93.50 128 VAL A O 1
ATOM 962 N N . ARG A 1 129 ? 0.027 4.380 -1.308 1.00 94.75 129 ARG A N 1
ATOM 963 C CA . ARG A 1 129 ? -1.224 4.870 -0.748 1.00 94.75 129 ARG A CA 1
ATOM 964 C C . ARG A 1 129 ? -1.934 3.758 0.005 1.00 94.75 129 ARG A C 1
ATOM 966 O O . ARG A 1 129 ? -2.220 2.700 -0.551 1.00 94.75 129 ARG A O 1
ATOM 973 N N . VAL A 1 130 ? -2.231 4.006 1.272 1.00 93.94 130 VAL A N 1
ATOM 974 C CA . VAL A 1 130 ? -2.934 3.066 2.140 1.00 93.94 130 VAL A CA 1
ATOM 975 C C . VAL A 1 130 ? -4.366 3.536 2.345 1.00 93.94 130 VAL A C 1
ATOM 977 O O . VAL A 1 130 ? -4.597 4.652 2.801 1.00 93.94 130 VAL A O 1
ATOM 980 N N . HIS A 1 131 ? -5.327 2.671 2.037 1.00 92.69 131 HIS A N 1
ATOM 981 C CA . HIS A 1 131 ? -6.749 2.941 2.220 1.00 92.69 131 HIS A CA 1
ATOM 982 C C . HIS A 1 131 ? -7.230 2.342 3.532 1.00 92.69 131 HIS A C 1
ATOM 984 O O . HIS A 1 131 ? -7.130 1.126 3.743 1.00 92.69 131 HIS A O 1
ATOM 990 N N . MET A 1 132 ? -7.771 3.195 4.396 1.00 90.81 132 MET A N 1
ATOM 991 C CA . MET A 1 132 ? -8.342 2.814 5.686 1.00 90.81 132 MET A CA 1
ATOM 992 C C . MET A 1 132 ? -9.862 2.951 5.659 1.00 90.81 132 MET A C 1
ATOM 994 O O . MET A 1 132 ? -10.405 3.810 4.969 1.00 90.81 132 MET A O 1
ATOM 998 N N . ASN A 1 133 ? -10.560 2.115 6.425 1.00 88.56 133 ASN A N 1
ATOM 999 C CA . ASN A 1 133 ? -11.997 2.273 6.648 1.00 88.56 133 ASN A CA 1
ATOM 1000 C C . ASN A 1 133 ? -12.299 3.223 7.826 1.00 88.56 133 ASN A C 1
ATOM 1002 O O . ASN A 1 133 ? -11.389 3.751 8.465 1.00 88.56 133 ASN A O 1
ATOM 1006 N N . GLN A 1 134 ? -13.587 3.428 8.134 1.00 86.25 134 GLN A N 1
ATOM 1007 C CA . GLN A 1 134 ? -14.033 4.323 9.219 1.00 86.25 134 GLN A CA 1
ATOM 1008 C C . GLN A 1 134 ? -13.577 3.835 10.602 1.00 86.25 134 GLN A C 1
ATOM 1010 O O . GLN A 1 134 ? -13.349 4.635 11.508 1.00 86.25 134 GLN A O 1
ATOM 1015 N N . GLU A 1 135 ? -13.391 2.525 10.754 1.00 84.56 135 GLU A N 1
ATOM 1016 C CA . GLU A 1 135 ? -12.891 1.895 11.974 1.00 84.56 135 GLU A CA 1
ATOM 1017 C C . GLU A 1 135 ? -11.351 1.881 12.063 1.00 84.56 135 GLU A C 1
ATOM 1019 O O . GLU A 1 135 ? -10.803 1.336 13.019 1.00 84.56 135 GLU A O 1
ATOM 1024 N N . GLY A 1 136 ? -10.633 2.459 11.090 1.00 84.38 136 GLY A N 1
ATOM 1025 C CA . GLY A 1 136 ? -9.167 2.445 11.039 1.00 84.38 136 GLY A CA 1
ATOM 1026 C C . GLY A 1 136 ? -8.554 1.092 10.672 1.00 84.38 136 GLY A C 1
ATOM 1027 O O . GLY A 1 136 ? -7.386 0.847 10.959 1.00 84.38 136 GLY A O 1
ATOM 1028 N N . ARG A 1 137 ? -9.325 0.199 10.049 1.00 85.69 137 ARG A N 1
ATOM 1029 C CA . ARG A 1 137 ? -8.827 -1.061 9.496 1.00 85.69 137 ARG A CA 1
ATOM 1030 C C . ARG A 1 137 ? -8.331 -0.862 8.069 1.00 85.69 137 ARG A C 1
ATOM 1032 O O . ARG A 1 137 ? -8.976 -0.187 7.266 1.00 85.69 137 ARG A O 1
ATOM 1039 N N . PHE A 1 138 ? -7.232 -1.539 7.752 1.00 88.25 138 PHE A N 1
ATOM 1040 C CA . PHE A 1 138 ? -6.696 -1.640 6.399 1.00 88.25 138 PHE A CA 1
ATOM 1041 C C . PHE A 1 138 ? -7.730 -2.238 5.437 1.00 88.25 138 PHE A C 1
ATOM 1043 O O . PHE A 1 138 ? -8.298 -3.298 5.712 1.00 88.25 138 PHE A O 1
ATOM 1050 N N . MET A 1 139 ? -7.955 -1.567 4.307 1.00 90.38 139 MET A N 1
ATOM 1051 C CA . MET A 1 139 ? -8.821 -2.044 3.227 1.00 90.38 139 MET A CA 1
ATOM 1052 C C . MET A 1 139 ? -8.037 -2.403 1.973 1.00 90.38 139 MET A C 1
ATOM 1054 O O . MET A 1 139 ? -8.273 -3.451 1.374 1.00 90.38 139 MET A O 1
ATOM 1058 N N . ALA A 1 140 ? -7.148 -1.510 1.546 1.00 91.62 140 ALA A N 1
ATOM 1059 C CA . ALA A 1 140 ? -6.414 -1.659 0.303 1.00 91.62 140 ALA A CA 1
ATOM 1060 C C . ALA A 1 140 ? -5.083 -0.910 0.356 1.00 91.62 140 ALA A C 1
ATOM 1062 O O . ALA A 1 140 ? -4.885 0.010 1.149 1.00 91.62 140 ALA A O 1
ATOM 1063 N N . LEU A 1 141 ? -4.184 -1.305 -0.536 1.00 92.62 141 LEU A N 1
ATOM 1064 C CA . LEU A 1 141 ? -2.928 -0.624 -0.794 1.00 92.62 141 LEU A CA 1
ATOM 1065 C C . LEU A 1 141 ? -2.807 -0.395 -2.289 1.00 92.62 141 LEU A C 1
ATOM 1067 O O . LEU A 1 141 ? -2.920 -1.345 -3.067 1.00 92.62 141 LEU A O 1
ATOM 1071 N N . ASP A 1 142 ? -2.542 0.842 -2.670 1.00 94.50 142 ASP A N 1
ATOM 1072 C CA . ASP A 1 142 ? -2.199 1.201 -4.033 1.00 94.50 142 ASP A CA 1
ATOM 1073 C C . ASP A 1 142 ? -0.745 1.644 -4.073 1.00 94.50 142 ASP A C 1
ATOM 1075 O O . ASP A 1 142 ? -0.266 2.383 -3.214 1.00 94.50 142 ASP A O 1
ATOM 1079 N N . TRP A 1 143 ? -0.022 1.160 -5.072 1.00 93.62 143 TRP A N 1
ATOM 1080 C CA . TRP A 1 143 ? 1.332 1.602 -5.340 1.00 93.62 143 TRP A CA 1
ATOM 1081 C C . TRP A 1 143 ? 1.303 2.484 -6.580 1.00 93.62 143 TRP A C 1
ATOM 1083 O O . TRP A 1 143 ? 0.803 2.086 -7.634 1.00 93.62 143 TRP A O 1
ATOM 1093 N N . ILE A 1 144 ? 1.794 3.703 -6.422 1.00 94.62 144 ILE A N 1
ATOM 1094 C CA . ILE A 1 144 ? 1.824 4.725 -7.453 1.00 94.62 144 ILE A CA 1
ATOM 1095 C C . ILE A 1 144 ? 3.292 4.854 -7.870 1.00 94.62 144 ILE A C 1
ATOM 1097 O O . ILE A 1 144 ? 4.094 5.397 -7.100 1.00 94.62 144 ILE A O 1
ATOM 1101 N N . PRO A 1 145 ? 3.676 4.321 -9.044 1.00 91.12 145 PRO A N 1
ATOM 1102 C CA . PRO A 1 145 ? 5.016 4.540 -9.564 1.00 91.12 145 PRO A CA 1
ATOM 1103 C C . PRO A 1 145 ? 5.264 6.036 -9.770 1.00 91.12 145 PRO A C 1
ATOM 1105 O O . PRO A 1 145 ? 4.336 6.797 -10.050 1.00 91.12 145 PRO A O 1
ATOM 1108 N N . GLY A 1 146 ? 6.526 6.456 -9.673 1.00 88.06 146 GLY A N 1
ATOM 1109 C CA . GLY A 1 146 ? 6.927 7.793 -10.103 1.00 88.06 146 GLY A CA 1
ATOM 1110 C C . GLY A 1 146 ? 6.585 8.058 -11.574 1.00 88.06 146 GLY A C 1
ATOM 1111 O O . GLY A 1 146 ? 6.298 7.150 -12.351 1.00 88.06 146 GLY A O 1
ATOM 1112 N N . THR A 1 147 ? 6.635 9.326 -11.971 1.00 83.75 147 THR A N 1
ATOM 1113 C CA . THR A 1 147 ? 6.202 9.804 -13.296 1.00 83.75 147 THR A CA 1
ATOM 1114 C C . THR A 1 147 ? 7.198 9.520 -14.426 1.00 83.75 147 THR A C 1
ATOM 1116 O O . THR A 1 147 ? 7.162 10.193 -15.454 1.00 83.75 147 THR A O 1
ATOM 1119 N N . ASP A 1 148 ? 8.112 8.569 -14.241 1.00 84.31 148 ASP A N 1
ATOM 1120 C CA . ASP A 1 148 ? 9.074 8.196 -15.273 1.00 84.31 148 ASP A CA 1
ATOM 1121 C C . ASP A 1 148 ? 8.341 7.521 -16.442 1.00 84.31 148 ASP A C 1
ATOM 1123 O O . ASP A 1 148 ? 7.485 6.653 -16.251 1.00 84.31 148 ASP A O 1
ATOM 1127 N N . GLU A 1 149 ? 8.698 7.883 -17.674 1.00 88.75 149 GLU A N 1
ATOM 1128 C CA . GLU A 1 149 ? 8.207 7.164 -18.847 1.00 88.75 149 GLU A CA 1
ATOM 1129 C C . GLU A 1 149 ? 8.656 5.695 -18.810 1.00 88.75 149 GLU A C 1
ATOM 1131 O O . GLU A 1 149 ? 9.753 5.360 -18.353 1.00 88.75 149 GLU A O 1
ATOM 1136 N N . CYS A 1 150 ? 7.801 4.808 -19.326 1.00 90.06 150 CYS A N 1
ATOM 1137 C CA . CYS A 1 150 ? 8.068 3.374 -19.405 1.00 90.06 150 CYS A CA 1
ATOM 1138 C C . CYS A 1 150 ? 9.352 3.113 -20.213 1.00 90.06 150 CYS A C 1
ATOM 1140 O O . CYS A 1 150 ? 9.346 3.162 -21.447 1.00 90.06 150 CYS A O 1
ATOM 1142 N N . SER A 1 151 ? 10.453 2.817 -19.512 1.00 85.25 151 SER A N 1
ATOM 1143 C CA . SER A 1 151 ? 11.751 2.558 -20.143 1.00 85.25 151 SER A CA 1
ATOM 1144 C C . SER A 1 151 ? 11.678 1.331 -21.049 1.00 85.25 151 SER A C 1
ATOM 1146 O O . SER A 1 151 ? 11.032 0.331 -20.728 1.00 85.25 151 SER A O 1
ATOM 1148 N N . THR A 1 152 ? 12.372 1.385 -22.185 1.00 88.62 152 THR A N 1
ATOM 1149 C CA . THR A 1 152 ? 12.535 0.233 -23.084 1.00 88.62 152 THR A CA 1
ATOM 1150 C C . THR A 1 152 ? 13.838 -0.518 -22.849 1.00 88.62 152 THR A C 1
ATOM 1152 O O . THR A 1 152 ? 13.979 -1.649 -23.305 1.00 88.62 152 THR A O 1
ATOM 1155 N N . THR A 1 153 ? 14.797 0.104 -22.167 1.00 90.69 153 THR A N 1
ATOM 1156 C CA . THR A 1 153 ? 16.123 -0.449 -21.889 1.00 90.69 153 THR A CA 1
ATOM 1157 C C . THR A 1 153 ? 16.216 -0.915 -20.442 1.00 90.69 153 THR A C 1
ATOM 1159 O O . THR A 1 153 ? 15.463 -0.459 -19.579 1.00 90.69 153 THR A O 1
ATOM 1162 N N . SER A 1 154 ? 17.142 -1.839 -20.177 1.00 89.31 154 SER A N 1
ATOM 1163 C CA . SER A 1 154 ? 17.427 -2.329 -18.827 1.00 89.31 154 SER A CA 1
ATOM 1164 C C . SER A 1 154 ? 17.658 -1.170 -17.855 1.00 89.31 154 SER A C 1
ATOM 1166 O O . SER A 1 154 ? 18.442 -0.266 -18.157 1.00 89.31 154 SER A O 1
ATOM 1168 N N . LYS A 1 155 ? 17.011 -1.217 -16.688 1.00 89.38 155 LYS A N 1
ATOM 1169 C CA . LYS A 1 155 ? 17.103 -0.175 -15.655 1.00 89.38 155 LYS A CA 1
ATOM 1170 C C . LYS A 1 155 ? 17.728 -0.772 -14.400 1.00 89.38 155 LYS A C 1
ATOM 1172 O O . LYS A 1 155 ? 17.289 -1.819 -13.936 1.00 89.38 155 LYS A O 1
ATOM 1177 N N . VAL A 1 156 ? 18.736 -0.100 -13.854 1.00 91.44 156 VAL A N 1
ATOM 1178 C CA . VAL A 1 156 ? 19.294 -0.413 -12.534 1.00 91.44 156 VAL A CA 1
ATOM 1179 C C . VAL A 1 156 ? 18.940 0.742 -11.616 1.00 91.44 156 VAL A C 1
ATOM 1181 O O . VAL A 1 156 ? 19.338 1.879 -11.862 1.00 91.44 156 VAL A O 1
ATOM 1184 N N . ILE A 1 157 ? 18.150 0.459 -10.588 1.00 90.19 157 ILE A N 1
ATOM 1185 C CA . ILE A 1 157 ? 17.729 1.430 -9.585 1.00 90.19 157 ILE A CA 1
ATOM 1186 C C . ILE A 1 157 ? 18.526 1.137 -8.324 1.00 90.19 157 ILE A C 1
ATOM 1188 O O . ILE A 1 157 ? 18.179 0.228 -7.582 1.00 90.19 157 ILE A O 1
ATOM 1192 N N . SER A 1 158 ? 19.610 1.879 -8.099 1.00 88.56 158 SER A N 1
ATOM 1193 C CA . SER A 1 158 ? 20.518 1.640 -6.967 1.00 88.56 158 SER A CA 1
ATOM 1194 C C . SER A 1 158 ? 19.892 1.949 -5.605 1.00 88.56 158 SER A C 1
ATOM 1196 O O . SER A 1 158 ? 20.307 1.375 -4.605 1.00 88.56 158 SER A O 1
ATOM 1198 N N . SER A 1 159 ? 18.911 2.853 -5.559 1.00 86.50 159 SER A N 1
ATOM 1199 C CA . SER A 1 159 ? 18.131 3.167 -4.362 1.00 86.50 159 SER A CA 1
ATOM 1200 C C . SER A 1 159 ? 16.697 3.535 -4.746 1.00 86.50 159 SER A C 1
ATOM 1202 O O . SER A 1 159 ? 16.474 4.275 -5.707 1.00 86.50 159 SER A O 1
ATOM 1204 N N . MET A 1 160 ? 15.722 3.006 -4.003 1.00 84.50 160 MET A N 1
ATOM 1205 C CA . MET A 1 160 ? 14.315 3.398 -4.112 1.00 84.50 160 MET A CA 1
ATOM 1206 C C . MET A 1 160 ? 13.921 4.248 -2.907 1.00 84.50 160 MET A C 1
ATOM 1208 O O . MET A 1 160 ? 14.166 3.877 -1.761 1.00 84.50 160 MET A O 1
ATOM 1212 N N . THR A 1 161 ? 13.294 5.388 -3.172 1.00 89.38 161 THR A N 1
ATOM 1213 C CA . THR A 1 161 ? 12.693 6.251 -2.158 1.00 89.38 161 THR A CA 1
ATOM 1214 C C . THR A 1 161 ? 11.186 6.074 -2.200 1.00 89.38 161 THR A C 1
ATOM 1216 O O . THR A 1 161 ? 10.547 6.439 -3.184 1.00 89.38 161 THR A O 1
ATOM 1219 N N . THR A 1 162 ? 10.620 5.548 -1.120 1.00 89.31 162 THR A N 1
ATOM 1220 C CA . THR A 1 162 ? 9.174 5.375 -0.985 1.00 89.31 162 THR A CA 1
ATOM 1221 C C . THR A 1 162 ? 8.604 6.451 -0.083 1.00 89.31 162 THR A C 1
ATOM 1223 O O . THR A 1 162 ? 9.065 6.634 1.042 1.00 89.31 162 THR A O 1
ATOM 1226 N N . THR A 1 163 ? 7.588 7.153 -0.571 1.00 92.06 163 THR A N 1
ATOM 1227 C CA . THR A 1 163 ? 6.730 8.021 0.241 1.00 92.06 163 THR A CA 1
ATOM 1228 C C . THR A 1 163 ? 5.427 7.293 0.561 1.00 92.06 163 THR A C 1
ATOM 1230 O O . THR A 1 163 ? 5.060 6.345 -0.135 1.00 92.06 163 THR A O 1
ATOM 1233 N N . ALA A 1 164 ? 4.733 7.686 1.629 1.00 91.31 164 ALA A N 1
ATOM 1234 C CA . ALA A 1 164 ? 3.454 7.085 1.982 1.00 91.31 164 ALA A CA 1
ATOM 1235 C C . ALA A 1 164 ? 2.361 8.138 2.138 1.00 91.31 164 ALA A C 1
ATOM 1237 O O . ALA A 1 164 ? 2.578 9.195 2.724 1.00 91.31 164 ALA A O 1
ATOM 1238 N N . GLU A 1 165 ? 1.175 7.800 1.649 1.00 93.00 165 GLU A N 1
ATOM 1239 C CA . GLU A 1 165 ? -0.063 8.553 1.812 1.00 93.00 165 GLU A CA 1
ATOM 1240 C C . GLU A 1 165 ? -1.095 7.639 2.477 1.00 93.00 165 GLU A C 1
ATOM 1242 O O . GLU A 1 165 ? -1.142 6.441 2.193 1.00 93.00 165 GLU A O 1
ATOM 1247 N N . ALA A 1 166 ? -1.936 8.180 3.356 1.00 88.94 166 ALA A N 1
ATOM 1248 C CA . ALA A 1 166 ? -3.108 7.463 3.843 1.00 88.94 166 ALA A CA 1
ATOM 1249 C C . ALA A 1 166 ? -4.370 8.191 3.397 1.00 88.94 166 ALA A C 1
ATOM 1251 O O . ALA A 1 166 ? -4.507 9.398 3.592 1.00 88.94 166 ALA A O 1
ATOM 1252 N N . GLU A 1 167 ? -5.293 7.434 2.818 1.00 88.88 167 GLU A N 1
ATOM 1253 C CA . GLU A 1 167 ? -6.617 7.906 2.449 1.00 88.88 167 GLU A CA 1
ATOM 1254 C C . GLU A 1 167 ? -7.629 7.258 3.399 1.00 88.88 167 GLU A C 1
ATOM 1256 O O . GLU A 1 167 ? -7.748 6.033 3.494 1.00 88.88 167 GLU A O 1
ATOM 1261 N N . GLY A 1 168 ? -8.296 8.102 4.183 1.00 83.25 168 GLY A N 1
ATOM 1262 C CA . GLY A 1 168 ? -9.410 7.704 5.031 1.00 83.25 168 GLY A CA 1
ATOM 1263 C C . GLY A 1 168 ? -10.741 7.967 4.336 1.00 83.25 168 GLY A C 1
ATOM 1264 O O . GLY A 1 168 ? -10.798 8.731 3.370 1.00 83.25 168 GLY A O 1
ATOM 1265 N N . PRO A 1 169 ? -11.841 7.396 4.844 1.00 78.69 169 PRO A N 1
ATOM 1266 C CA . PRO A 1 169 ? -13.160 7.736 4.350 1.00 78.69 169 PRO A CA 1
ATOM 1267 C C . PRO A 1 169 ? -13.396 9.224 4.598 1.00 78.69 169 PRO A C 1
ATOM 1269 O O . PRO A 1 169 ? -13.426 9.681 5.741 1.00 78.69 169 PRO A O 1
ATOM 1272 N N . VAL A 1 170 ? -13.577 9.980 3.518 1.00 75.69 170 VAL A N 1
ATOM 1273 C CA . VAL A 1 170 ? -14.063 11.353 3.613 1.00 75.69 170 VAL A CA 1
ATOM 1274 C C . VAL A 1 170 ? -15.445 11.266 4.246 1.00 75.69 170 VAL A C 1
ATOM 1276 O O . VAL A 1 170 ? -16.355 10.673 3.661 1.00 75.69 170 VAL A O 1
ATOM 1279 N N . ALA A 1 171 ? -15.591 11.796 5.463 1.00 65.31 171 ALA A N 1
ATOM 1280 C CA . ALA A 1 171 ? -16.889 11.898 6.105 1.00 65.31 171 ALA A CA 1
ATOM 1281 C C . ALA A 1 171 ? -17.814 12.630 5.130 1.00 65.31 171 ALA A C 1
ATOM 1283 O O . ALA A 1 171 ? -17.590 13.798 4.806 1.00 65.31 171 ALA A O 1
ATOM 1284 N N . LEU A 1 172 ? -18.809 11.915 4.595 1.00 62.53 172 LEU A N 1
ATOM 1285 C CA . LEU A 1 172 ? -19.809 12.543 3.748 1.00 62.53 172 LEU A CA 1
ATOM 1286 C C . LEU A 1 172 ? -20.420 13.673 4.579 1.00 62.53 172 LEU A C 1
ATOM 1288 O O . LEU A 1 172 ? -20.821 13.410 5.719 1.00 62.53 172 LEU A O 1
ATOM 1292 N N . PRO A 1 173 ? -20.468 14.914 4.059 1.00 67.31 173 PRO A N 1
ATOM 1293 C CA . PRO A 1 173 ? -21.076 16.010 4.793 1.00 67.31 173 PRO A CA 1
ATOM 1294 C C . PRO A 1 173 ? -22.466 15.557 5.229 1.00 67.31 173 PRO A C 1
ATOM 1296 O O . PRO A 1 173 ? -23.204 14.985 4.418 1.00 67.31 173 PRO A O 1
ATOM 1299 N N . HIS A 1 174 ? -22.777 15.738 6.519 1.00 66.75 174 HIS A N 1
ATOM 1300 C CA . HIS A 1 174 ? -24.042 15.303 7.104 1.00 66.75 174 HIS A CA 1
ATOM 1301 C C . HIS A 1 174 ? -25.185 15.611 6.146 1.00 66.75 174 HIS A C 1
ATOM 1303 O O . HIS A 1 174 ? -25.259 16.734 5.639 1.00 66.75 174 HIS A O 1
ATOM 1309 N N . ALA A 1 175 ? -26.025 14.596 5.897 1.00 64.94 175 ALA A N 1
ATOM 1310 C CA . ALA A 1 175 ? -27.136 14.649 4.958 1.00 64.94 175 ALA A CA 1
ATOM 1311 C C . ALA A 1 175 ? -27.769 16.037 5.001 1.00 64.94 175 ALA A C 1
ATOM 1313 O O . ALA A 1 175 ? -28.315 16.436 6.036 1.00 64.94 175 ALA A O 1
ATOM 1314 N N . ILE A 1 176 ? -27.606 16.783 3.902 1.00 68.88 176 ILE A N 1
ATOM 1315 C CA . ILE A 1 176 ? -28.172 18.117 3.739 1.00 68.88 176 ILE A CA 1
ATOM 1316 C C . ILE A 1 176 ? -29.631 17.968 4.144 1.00 68.88 176 ILE A C 1
ATOM 1318 O O . ILE A 1 176 ? -30.371 17.230 3.486 1.00 68.88 176 ILE A O 1
ATOM 1322 N N . LYS A 1 177 ? -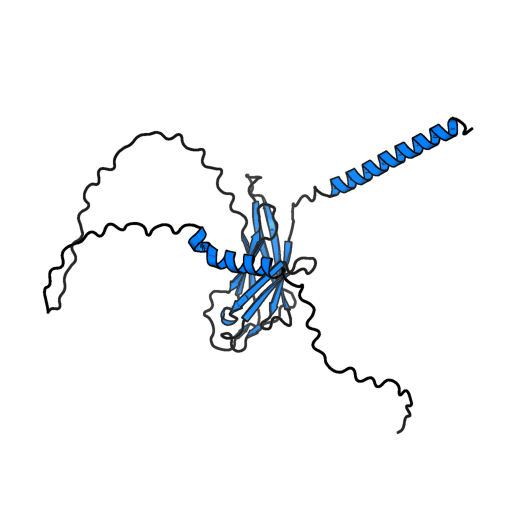30.017 18.570 5.281 1.00 72.75 177 LYS A N 1
ATOM 1323 C CA . LYS A 1 177 ? -31.404 18.516 5.750 1.00 72.75 177 LYS A CA 1
ATOM 1324 C C . LYS A 1 177 ? -32.256 18.888 4.543 1.00 72.75 177 LYS A C 1
ATOM 1326 O O . LYS A 1 177 ? -31.957 19.929 3.955 1.00 72.75 177 LYS A O 1
ATOM 1331 N N . PRO A 1 178 ? -33.229 18.054 4.132 1.00 63.28 178 PRO A N 1
ATOM 1332 C CA . PRO A 1 178 ? -33.994 18.316 2.928 1.00 63.28 178 PRO A CA 1
ATOM 1333 C C . PRO A 1 178 ? -34.578 19.714 3.062 1.00 63.28 178 PRO A C 1
ATOM 1335 O O . PRO A 1 178 ? -35.411 19.967 3.935 1.00 63.28 178 PRO A O 1
ATOM 1338 N N . THR A 1 179 ? -34.062 20.647 2.262 1.00 68.94 179 THR A N 1
ATOM 1339 C CA . THR A 1 179 ? -34.587 22.002 2.215 1.00 68.94 179 THR A CA 1
ATOM 1340 C C . THR A 1 179 ? -36.056 21.843 1.847 1.00 68.94 179 THR A C 1
ATOM 1342 O O . THR A 1 179 ? -36.333 21.199 0.829 1.00 68.94 179 THR A O 1
ATOM 1345 N N . PRO A 1 180 ? -37.007 22.328 2.665 1.00 68.75 180 PRO A N 1
ATOM 1346 C CA . PRO A 1 180 ? -38.415 22.203 2.335 1.00 68.75 180 PRO A CA 1
ATOM 1347 C C . PRO A 1 180 ? -38.610 22.774 0.935 1.00 68.75 180 PRO A C 1
ATOM 1349 O O . PRO A 1 180 ? -38.162 23.885 0.644 1.00 68.75 180 PRO A O 1
ATOM 1352 N N . ALA A 1 181 ? -39.186 21.959 0.054 1.00 57.56 181 ALA A N 1
ATOM 1353 C CA . ALA A 1 181 ? -39.410 22.304 -1.333 1.00 57.56 181 ALA A CA 1
ATOM 1354 C C . ALA A 1 181 ? -40.338 23.520 -1.390 1.00 57.56 181 ALA A C 1
ATOM 1356 O O . ALA A 1 181 ? -41.560 23.393 -1.366 1.00 57.56 181 ALA A O 1
ATOM 1357 N N . THR A 1 182 ? -39.764 24.720 -1.452 1.00 60.78 182 THR A N 1
ATOM 1358 C CA . THR A 1 182 ? -40.520 25.914 -1.799 1.00 60.78 182 THR A CA 1
ATOM 1359 C C . THR A 1 182 ? -40.800 25.823 -3.292 1.00 60.78 182 THR A C 1
ATOM 1361 O O . THR A 1 182 ? -40.005 26.245 -4.129 1.00 60.78 182 THR A O 1
ATOM 1364 N N . THR A 1 183 ? -41.931 25.205 -3.625 1.00 57.97 183 THR A N 1
ATOM 1365 C CA . THR A 1 183 ? -42.568 25.238 -4.941 1.00 57.97 183 THR A CA 1
ATOM 1366 C C . THR A 1 183 ? -42.741 26.688 -5.389 1.00 57.97 183 THR A C 1
ATOM 1368 O O . THR A 1 183 ? -43.712 27.354 -5.045 1.00 57.97 183 THR A O 1
ATOM 1371 N N . ALA A 1 184 ? -41.788 27.190 -6.168 1.00 58.47 184 ALA A N 1
ATOM 1372 C CA . ALA A 1 184 ? -41.930 28.413 -6.940 1.00 58.47 184 ALA A CA 1
ATOM 1373 C C . ALA A 1 184 ? -41.391 28.155 -8.348 1.00 58.47 184 ALA A C 1
ATOM 1375 O O . ALA A 1 184 ? -40.259 28.485 -8.696 1.00 58.47 184 ALA A O 1
ATOM 1376 N N . THR A 1 185 ? -42.236 27.524 -9.159 1.00 56.56 185 THR A N 1
ATOM 1377 C CA . THR A 1 185 ? -42.044 27.283 -10.587 1.00 56.56 185 THR A CA 1
ATOM 1378 C C . THR A 1 185 ? -41.911 28.617 -11.329 1.00 56.56 185 THR A C 1
ATOM 1380 O O . THR A 1 185 ? -42.893 29.179 -11.808 1.00 56.56 185 THR A O 1
ATOM 1383 N N . LYS A 1 186 ? -40.693 29.151 -11.455 1.00 54.66 186 LYS A N 1
ATOM 1384 C CA . LYS A 1 186 ? -40.387 30.169 -12.468 1.00 54.66 186 LYS A CA 1
ATOM 1385 C C . LYS A 1 186 ? -39.803 29.469 -13.690 1.00 54.66 186 LYS A C 1
ATOM 1387 O O . LYS A 1 186 ? -38.637 29.095 -13.704 1.00 54.66 186 LYS A O 1
ATOM 1392 N N . LYS A 1 187 ? -40.648 29.302 -14.715 1.00 54.16 187 LYS A N 1
ATOM 1393 C CA . LYS A 1 187 ? -40.247 28.908 -16.074 1.00 54.16 187 LYS A CA 1
ATOM 1394 C C . LYS A 1 187 ? -39.048 29.759 -16.527 1.00 54.16 187 LYS A C 1
ATOM 1396 O O . LYS A 1 187 ? -39.181 30.987 -16.556 1.00 54.16 187 LYS A O 1
ATOM 1401 N N . PRO A 1 188 ? -37.915 29.163 -16.932 1.00 48.31 188 PRO A N 1
ATOM 1402 C CA . PRO A 1 188 ? -36.855 29.905 -17.594 1.00 48.31 188 PRO A CA 1
ATOM 1403 C C . PRO A 1 188 ? -37.352 30.325 -18.980 1.00 48.31 188 PRO A C 1
ATOM 1405 O O . PRO A 1 188 ? -37.595 29.498 -19.856 1.00 48.31 188 PRO A O 1
ATOM 1408 N N . ARG A 1 189 ? -37.535 31.630 -19.181 1.00 53.91 189 ARG A N 1
ATOM 1409 C CA . ARG A 1 189 ? -37.716 32.219 -20.510 1.00 53.91 189 ARG A CA 1
ATOM 1410 C C . ARG A 1 189 ? -36.351 32.202 -21.194 1.00 53.91 189 ARG A C 1
ATOM 1412 O O . ARG A 1 189 ? -35.523 33.067 -20.919 1.00 53.91 189 ARG A O 1
ATOM 1419 N N . VAL A 1 190 ? -36.119 31.213 -22.054 1.00 52.28 190 VAL A N 1
ATOM 1420 C CA . VAL A 1 190 ? -34.939 31.156 -22.924 1.00 52.28 190 VAL A CA 1
ATOM 1421 C C . VAL A 1 190 ? -34.970 32.390 -23.827 1.00 52.28 190 VAL A C 1
ATOM 1423 O O . VAL A 1 190 ? -35.827 32.525 -24.698 1.00 52.28 190 VAL A O 1
ATOM 1426 N N . LYS A 1 191 ? -34.073 33.345 -23.573 1.00 47.66 191 LYS A N 1
ATOM 1427 C CA . LYS A 1 191 ? -33.745 34.392 -24.540 1.00 47.66 191 LYS A CA 1
ATOM 1428 C C . LYS A 1 191 ? -32.784 33.765 -25.544 1.00 47.66 191 LYS A C 1
ATOM 1430 O O . LYS A 1 191 ? -31.722 33.297 -25.149 1.00 47.66 191 LYS A O 1
ATOM 1435 N N . ALA A 1 192 ? -33.190 33.742 -26.810 1.00 50.81 192 ALA A N 1
ATOM 1436 C CA . ALA A 1 192 ? -32.386 33.279 -27.932 1.00 50.81 192 ALA A CA 1
ATOM 1437 C C . ALA A 1 192 ? -31.001 33.949 -27.915 1.00 50.81 192 ALA A C 1
ATOM 1439 O O . ALA A 1 192 ? -30.887 35.169 -28.052 1.00 50.81 192 ALA A O 1
ATOM 1440 N N . ALA A 1 193 ? -29.960 33.142 -27.713 1.00 47.62 193 ALA A N 1
ATOM 1441 C CA . ALA A 1 193 ? -28.581 33.562 -27.872 1.00 47.62 193 ALA A CA 1
ATOM 1442 C C . ALA A 1 193 ? -28.201 33.457 -29.354 1.00 47.62 193 ALA A C 1
ATOM 1444 O O . ALA A 1 193 ? -28.401 32.441 -30.015 1.00 47.62 193 ALA A O 1
ATOM 1445 N N . LYS A 1 194 ? -27.682 34.571 -29.856 1.00 44.84 194 LYS A N 1
ATOM 1446 C CA . LYS A 1 194 ? -27.170 34.804 -31.202 1.00 44.84 194 LYS A CA 1
ATOM 1447 C C . LYS A 1 194 ? -26.023 33.829 -31.517 1.00 44.84 194 LYS A C 1
ATOM 1449 O O . LYS A 1 194 ? -25.022 33.809 -30.807 1.00 44.84 194 LYS A O 1
ATOM 1454 N N . LYS A 1 195 ? -26.181 33.049 -32.589 1.00 44.16 195 LYS A N 1
ATOM 1455 C CA . LYS A 1 195 ? -25.172 32.147 -33.174 1.00 44.16 195 LYS A CA 1
ATOM 1456 C C . LYS A 1 195 ? -23.948 32.963 -33.646 1.00 44.16 195 LYS A C 1
ATOM 1458 O O . LYS A 1 195 ? -24.158 33.984 -34.309 1.00 44.16 195 LYS A O 1
ATOM 1463 N N . PRO A 1 196 ? -22.696 32.570 -33.350 1.00 41.19 196 PRO A N 1
ATOM 1464 C CA . PRO A 1 196 ? -21.526 33.123 -34.026 1.00 41.19 196 PRO A CA 1
ATOM 1465 C C . PRO A 1 196 ? -21.450 32.594 -35.463 1.00 41.19 196 PRO A C 1
ATOM 1467 O O . PRO A 1 196 ? -21.724 31.421 -35.718 1.00 41.19 196 PRO A O 1
ATOM 1470 N N . ALA A 1 197 ? -21.100 33.478 -36.395 1.00 43.53 197 ALA A N 1
ATOM 1471 C CA . ALA A 1 197 ? -20.864 33.148 -37.794 1.00 43.53 197 ALA A CA 1
ATOM 1472 C C . ALA A 1 197 ? -19.620 32.247 -37.954 1.00 43.53 197 ALA A C 1
ATOM 1474 O O . ALA A 1 197 ? -18.617 32.499 -37.282 1.00 43.53 197 ALA A O 1
ATOM 1475 N N . PRO A 1 198 ? -19.641 31.246 -38.851 1.00 41.56 198 PRO A N 1
ATOM 1476 C CA . PRO A 1 198 ? -18.434 30.578 -39.312 1.00 41.56 198 PRO A CA 1
ATOM 1477 C C . PRO A 1 198 ? -17.779 31.425 -40.412 1.00 41.56 198 PRO A C 1
ATOM 1479 O O . PRO A 1 198 ? -18.415 31.760 -41.411 1.00 41.56 198 PRO A O 1
ATOM 1482 N N . ALA A 1 199 ? -16.513 31.794 -40.212 1.00 44.50 199 ALA A N 1
ATOM 1483 C CA . ALA A 1 199 ? -15.692 32.374 -41.264 1.00 44.50 199 ALA A CA 1
ATOM 1484 C C . ALA A 1 199 ? -15.258 31.263 -42.230 1.00 44.50 199 ALA A C 1
ATOM 1486 O O . ALA A 1 199 ? -14.661 30.262 -41.837 1.00 44.50 199 ALA A O 1
ATOM 1487 N N . THR A 1 200 ? -15.629 31.466 -43.484 1.00 37.09 200 THR A N 1
ATOM 1488 C CA . THR A 1 200 ? -15.217 30.764 -44.696 1.00 37.09 200 THR A CA 1
ATOM 1489 C C . THR A 1 200 ? -13.757 31.046 -45.048 1.00 37.09 200 THR A C 1
ATOM 1491 O O . THR A 1 200 ? -13.365 32.204 -45.006 1.00 37.09 200 THR A O 1
ATOM 1494 N N . ASP A 1 201 ? -13.025 30.022 -45.489 1.00 35.94 201 ASP A N 1
ATOM 1495 C CA . ASP A 1 201 ? -12.096 30.062 -46.634 1.00 35.94 201 ASP A CA 1
ATOM 1496 C C . ASP A 1 201 ? -11.913 28.601 -47.101 1.00 35.94 201 ASP A C 1
ATOM 1498 O O . ASP A 1 201 ? -11.467 27.743 -46.348 1.00 35.94 201 ASP A O 1
ATOM 1502 N N . ALA A 1 202 ? -12.574 28.185 -48.183 1.00 37.84 202 ALA A N 1
ATOM 1503 C CA . ALA A 1 202 ? -12.135 28.297 -49.579 1.00 37.84 202 ALA A CA 1
ATOM 1504 C C . ALA A 1 202 ? -11.297 27.086 -50.042 1.00 37.84 202 ALA A C 1
ATOM 1506 O O . ALA A 1 202 ? -10.072 27.127 -50.063 1.00 37.84 202 ALA A O 1
ATOM 1507 N N . SER A 1 203 ? -11.984 26.026 -50.490 1.00 40.75 203 SER A N 1
ATOM 1508 C CA . SER A 1 203 ? -11.648 25.336 -51.745 1.00 40.75 203 SER A CA 1
ATOM 1509 C C . SER A 1 203 ? -12.837 24.492 -52.233 1.00 40.75 203 SER A C 1
ATOM 1511 O O . SER A 1 203 ? -13.454 23.764 -51.462 1.00 40.75 203 SER A O 1
ATOM 1513 N N . SER A 1 204 ? -13.183 24.654 -53.508 1.00 41.25 204 SER A N 1
ATOM 1514 C CA . SER A 1 204 ? -14.233 23.956 -54.279 1.00 41.25 204 SER A CA 1
ATOM 1515 C C . SER A 1 204 ? -13.583 22.842 -55.135 1.00 41.25 204 SER A C 1
ATOM 1517 O O . SER A 1 204 ? -12.350 22.816 -55.173 1.00 41.25 204 SER A O 1
ATOM 1519 N N . PRO A 1 205 ? -14.300 22.015 -55.935 1.00 47.81 205 PRO A N 1
ATOM 1520 C CA . PRO A 1 205 ? -15.750 21.787 -56.048 1.00 47.81 205 PRO A CA 1
ATOM 1521 C C . PRO A 1 205 ? -16.139 20.282 -56.053 1.00 47.81 205 PRO A C 1
ATOM 1523 O O . PRO A 1 205 ? -15.303 19.432 -56.338 1.00 47.81 205 PRO A O 1
ATOM 1526 N N . ALA A 1 206 ? -17.417 19.969 -55.809 1.00 36.66 206 ALA A N 1
ATOM 1527 C CA . ALA A 1 206 ? -18.261 19.081 -56.632 1.00 36.66 206 ALA A CA 1
ATOM 1528 C C . ALA A 1 206 ? -19.429 18.497 -55.816 1.00 36.66 206 ALA A C 1
ATOM 1530 O O . ALA A 1 206 ? -19.246 17.977 -54.722 1.00 36.66 206 ALA A O 1
ATOM 1531 N N . ASP A 1 207 ? -20.599 18.591 -56.438 1.00 39.31 207 ASP A N 1
ATOM 1532 C CA . ASP A 1 207 ? -21.833 17.846 -56.205 1.00 39.31 207 ASP A CA 1
ATOM 1533 C C . ASP A 1 207 ? -22.710 18.210 -54.999 1.00 39.31 207 ASP A C 1
ATOM 1535 O O . ASP A 1 207 ? -22.461 17.928 -53.829 1.00 39.31 207 ASP A O 1
ATOM 1539 N N . ALA A 1 208 ? -23.806 18.864 -55.378 1.00 43.25 208 ALA A N 1
ATOM 1540 C CA . ALA A 1 208 ? -25.016 19.034 -54.614 1.00 43.25 208 ALA A CA 1
ATOM 1541 C C . ALA A 1 208 ? -25.783 17.709 -54.559 1.00 43.25 208 ALA A C 1
ATOM 1543 O O . ALA A 1 208 ? -26.147 17.172 -55.601 1.00 43.25 208 ALA A O 1
ATOM 1544 N N . GLU A 1 209 ? -26.148 17.274 -53.360 1.00 44.09 209 GLU A N 1
ATOM 1545 C CA . GLU A 1 209 ? -27.437 16.626 -53.169 1.00 44.09 209 GLU A CA 1
ATOM 1546 C C . GLU A 1 209 ? -27.998 17.017 -51.802 1.00 44.09 209 GLU A C 1
ATOM 1548 O O . GLU A 1 209 ? -27.330 16.962 -50.770 1.00 44.09 209 GLU A O 1
ATOM 1553 N N . VAL A 1 210 ? -29.219 17.533 -51.855 1.00 47.81 210 VAL A N 1
ATOM 1554 C CA . VAL A 1 210 ? -30.054 17.928 -50.729 1.00 47.81 210 VAL A CA 1
ATOM 1555 C C . VAL A 1 210 ? -30.512 16.647 -50.041 1.00 47.81 210 VAL A C 1
ATOM 1557 O O . VAL A 1 210 ? -31.166 15.831 -50.681 1.00 47.81 210 VAL A O 1
ATOM 1560 N N . VAL A 1 211 ? -30.200 16.478 -48.758 1.00 46.62 211 VAL A N 1
ATOM 1561 C CA . VAL A 1 211 ? -30.879 15.493 -47.909 1.00 46.62 211 VAL A CA 1
ATOM 1562 C C . VAL A 1 211 ? -31.448 16.238 -46.714 1.00 46.62 211 VAL A C 1
ATOM 1564 O O . VAL A 1 211 ? -30.741 16.959 -46.011 1.00 46.62 211 VAL A O 1
ATOM 1567 N N . GLU A 1 212 ? -32.764 16.126 -46.614 1.00 46.72 212 GLU A N 1
ATOM 1568 C CA . GLU A 1 212 ? -33.654 16.744 -45.647 1.00 46.72 212 GLU A CA 1
ATOM 1569 C C . GLU A 1 212 ? -33.346 16.260 -44.218 1.00 46.72 212 GLU A C 1
ATOM 1571 O O . GLU A 1 212 ? -32.934 15.121 -44.000 1.00 46.72 212 GLU A O 1
ATOM 1576 N N . ASP A 1 213 ? -33.522 17.165 -43.253 1.00 47.16 213 ASP A N 1
ATOM 1577 C CA . ASP A 1 213 ? -33.522 16.900 -41.814 1.00 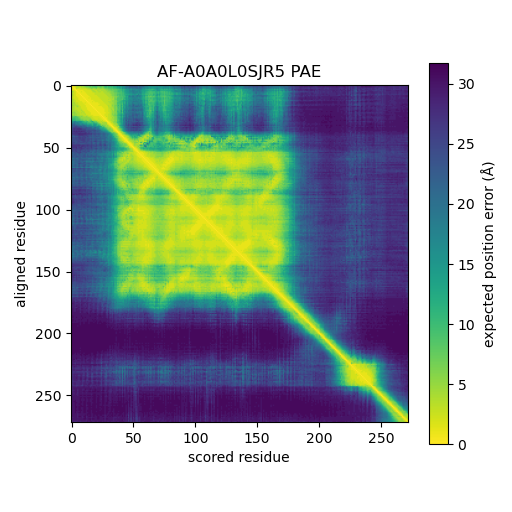47.16 213 ASP A CA 1
ATOM 1578 C C . ASP A 1 213 ? -34.651 15.912 -41.458 1.00 47.16 213 ASP A C 1
ATOM 1580 O O . ASP A 1 213 ? -35.813 16.309 -41.357 1.00 47.16 213 ASP A O 1
ATOM 1584 N N . ASP A 1 214 ? -34.311 14.645 -41.220 1.00 43.31 214 ASP A N 1
ATOM 1585 C CA . ASP A 1 214 ? -35.141 13.725 -40.439 1.00 43.31 214 ASP A CA 1
ATOM 1586 C C . ASP A 1 214 ? -34.655 13.751 -38.979 1.00 43.31 214 ASP A C 1
ATOM 1588 O O . ASP A 1 214 ? -33.617 13.190 -38.617 1.00 43.31 214 ASP A O 1
ATOM 1592 N N . GLU A 1 215 ? -35.412 14.446 -38.125 1.00 53.56 215 GLU A N 1
ATOM 1593 C CA . GLU A 1 215 ? -35.310 14.361 -36.666 1.00 53.56 215 GLU A CA 1
ATOM 1594 C C . GLU A 1 215 ? -35.726 12.948 -36.214 1.00 53.56 215 GLU A C 1
ATOM 1596 O O . GLU A 1 215 ? -36.871 12.704 -35.831 1.00 53.56 215 GLU A O 1
ATOM 1601 N N . GLU A 1 216 ? -34.793 11.993 -36.253 1.00 50.75 216 GLU A N 1
ATOM 1602 C CA . GLU A 1 216 ? -34.981 10.685 -35.625 1.00 50.75 216 GLU A CA 1
ATOM 1603 C C . GLU A 1 216 ? -35.047 10.847 -34.098 1.00 50.75 216 GLU A C 1
ATOM 1605 O O . GLU A 1 216 ? -34.053 11.034 -33.390 1.00 50.75 216 GLU A O 1
ATOM 1610 N N . GLU A 1 217 ? -36.273 10.770 -33.589 1.00 53.56 217 GLU A N 1
ATOM 1611 C CA . GLU A 1 217 ? -36.607 10.629 -32.181 1.00 53.56 217 GLU A CA 1
ATOM 1612 C C . GLU A 1 217 ? -35.880 9.389 -31.623 1.00 53.56 217 GLU A C 1
ATOM 1614 O O . GLU A 1 217 ? -36.228 8.246 -31.924 1.00 53.56 217 GLU A O 1
ATOM 1619 N N . VAL A 1 218 ? -34.818 9.609 -30.839 1.00 60.03 218 VAL A N 1
ATOM 1620 C CA . VAL A 1 218 ? -34.014 8.546 -30.214 1.00 60.03 218 VAL A CA 1
ATOM 1621 C C . VAL A 1 218 ? -34.875 7.806 -29.189 1.00 60.03 218 VAL A C 1
ATOM 1623 O O . VAL A 1 218 ? -34.899 8.135 -28.001 1.00 60.03 218 VAL A O 1
ATOM 1626 N N . VAL A 1 219 ? -35.600 6.789 -29.653 1.00 62.44 219 VAL A N 1
ATOM 1627 C CA . VAL A 1 219 ? -36.313 5.838 -28.802 1.00 62.44 219 VAL A CA 1
ATOM 1628 C C . VAL A 1 219 ? -35.260 5.081 -27.986 1.00 62.44 219 VAL A C 1
ATOM 1630 O O . VAL A 1 219 ? -34.384 4.438 -28.575 1.00 62.44 219 VAL A O 1
ATOM 1633 N N . PRO A 1 220 ? -35.289 5.139 -26.640 1.00 67.19 220 PRO A N 1
ATOM 1634 C CA . PRO A 1 220 ? -34.325 4.412 -25.831 1.00 67.19 220 PRO A CA 1
ATOM 1635 C C . PRO A 1 220 ? -34.443 2.913 -26.147 1.00 67.19 220 PRO A C 1
ATOM 1637 O O . PRO A 1 220 ? -35.559 2.381 -26.177 1.00 67.19 220 PRO A O 1
ATOM 1640 N N . PRO A 1 221 ? -33.322 2.218 -26.416 1.00 69.88 221 PRO A N 1
ATOM 1641 C CA . PRO A 1 221 ? -33.354 0.809 -26.771 1.00 69.88 221 PRO A CA 1
ATOM 1642 C C . PRO A 1 221 ? -34.060 0.020 -25.659 1.00 69.88 221 PRO A C 1
ATOM 1644 O O . PRO A 1 221 ? -33.787 0.263 -24.481 1.00 69.88 221 PRO A O 1
ATOM 1647 N N . PRO A 1 222 ? -34.970 -0.910 -26.003 1.00 73.62 222 PRO A N 1
ATOM 1648 C CA . PRO A 1 222 ? -35.819 -1.581 -25.029 1.00 73.62 222 PRO A CA 1
ATOM 1649 C C . PRO A 1 222 ? -34.969 -2.254 -23.949 1.00 73.62 222 PRO A C 1
ATOM 1651 O O . PRO A 1 222 ? -34.067 -3.044 -24.252 1.00 73.62 222 PRO A O 1
ATOM 1654 N N . GLU A 1 223 ? -35.257 -1.938 -22.684 1.00 71.94 223 GLU A N 1
ATOM 1655 C CA . GLU A 1 223 ? -34.592 -2.538 -21.532 1.00 71.94 223 GLU A CA 1
ATOM 1656 C C . GLU A 1 223 ? -34.819 -4.054 -21.563 1.00 71.94 223 GLU A C 1
ATOM 1658 O O . GLU A 1 223 ? -35.921 -4.556 -21.328 1.00 71.94 223 GLU A O 1
ATOM 1663 N N . LYS A 1 224 ? -33.779 -4.813 -21.924 1.00 75.56 224 LYS A N 1
ATOM 1664 C CA . LYS A 1 224 ? -33.868 -6.274 -21.993 1.00 75.56 224 LYS A CA 1
ATOM 1665 C C . LYS A 1 224 ? -34.214 -6.818 -20.608 1.00 75.56 224 LYS A C 1
ATOM 1667 O O . LYS A 1 224 ? -33.521 -6.531 -19.633 1.00 75.56 224 LYS A O 1
ATOM 1672 N N . SER A 1 225 ? -35.266 -7.637 -20.544 1.00 81.25 225 SER A N 1
ATOM 1673 C CA . SER A 1 225 ? -35.705 -8.303 -19.314 1.00 81.25 225 SER A CA 1
ATOM 1674 C C . SER A 1 225 ? -34.545 -9.053 -18.652 1.00 81.25 225 SER A C 1
ATOM 1676 O O . SER A 1 225 ? -33.719 -9.668 -19.330 1.00 81.25 225 SER A O 1
ATOM 1678 N N . PHE A 1 226 ? -34.506 -9.032 -17.317 1.00 83.25 226 PHE A N 1
ATOM 1679 C CA . PHE A 1 226 ? -33.476 -9.662 -16.483 1.00 83.25 226 PHE A CA 1
ATOM 1680 C C . PHE A 1 226 ? -33.167 -11.102 -16.930 1.00 83.25 226 PHE A C 1
ATOM 1682 O O . PHE A 1 226 ? -32.009 -11.487 -17.076 1.00 83.25 226 PHE A O 1
ATOM 1689 N N . VAL A 1 227 ? -34.196 -11.879 -17.277 1.00 84.19 227 VAL A N 1
ATOM 1690 C CA . VAL A 1 227 ? -34.039 -13.271 -17.729 1.00 84.19 227 VAL A CA 1
ATOM 1691 C C . VAL A 1 227 ? -33.190 -13.375 -19.007 1.00 84.19 227 VAL A C 1
ATOM 1693 O O . VAL A 1 227 ? -32.355 -14.270 -19.115 1.00 84.19 227 VAL A O 1
ATOM 1696 N N . GLN A 1 228 ? -33.300 -12.424 -19.941 1.00 87.12 228 GLN A N 1
ATOM 1697 C CA . GLN A 1 228 ? -32.510 -12.408 -21.179 1.00 87.12 228 GLN A CA 1
ATOM 1698 C C . GLN A 1 228 ? -31.026 -12.092 -20.936 1.00 87.12 228 GLN A C 1
ATOM 1700 O O . GLN A 1 228 ? -30.174 -12.495 -21.726 1.00 87.12 228 GLN A O 1
ATOM 1705 N N . LYS A 1 229 ? -30.695 -11.401 -19.841 1.00 87.50 229 LYS A N 1
ATOM 1706 C CA . LYS A 1 229 ? -29.303 -11.112 -19.474 1.00 87.50 229 LYS A CA 1
ATOM 1707 C C . LYS A 1 229 ? -28.637 -12.288 -18.755 1.00 87.50 229 LYS A C 1
ATOM 1709 O O . LYS A 1 229 ? -27.436 -12.482 -18.912 1.00 87.50 229 LYS A O 1
ATOM 1714 N N . TYR A 1 230 ? -29.405 -13.086 -18.006 1.00 92.50 230 TYR A N 1
ATOM 1715 C CA . TYR A 1 230 ? -28.848 -14.098 -17.099 1.00 92.50 230 TYR A CA 1
ATOM 1716 C C . TYR A 1 230 ? -29.106 -15.563 -17.488 1.00 92.50 230 TYR A C 1
ATOM 1718 O O . TYR A 1 230 ? -28.511 -16.449 -16.874 1.00 92.50 230 TYR A O 1
ATOM 1726 N N . TRP A 1 231 ? -29.911 -15.860 -18.517 1.00 93.88 231 TRP A N 1
ATOM 1727 C CA . TRP A 1 231 ? -30.206 -17.250 -18.918 1.00 93.88 231 TRP A CA 1
ATOM 1728 C C . TRP A 1 231 ? -28.949 -18.081 -19.227 1.00 93.88 231 TRP A C 1
ATOM 1730 O O . TRP A 1 231 ? -28.887 -19.251 -18.851 1.00 93.88 231 TRP A O 1
ATOM 1740 N N . MET A 1 232 ? -27.921 -17.469 -19.827 1.00 93.00 232 MET A N 1
ATOM 1741 C CA . MET A 1 232 ? -26.660 -18.145 -20.156 1.00 93.00 232 MET A CA 1
ATOM 1742 C C . MET A 1 232 ? -25.907 -18.645 -18.912 1.00 93.00 232 MET A C 1
ATOM 1744 O O . MET A 1 232 ? -25.174 -19.619 -19.011 1.00 93.00 232 MET A O 1
ATOM 1748 N N . TYR A 1 233 ? -26.099 -18.027 -17.741 1.00 93.19 233 TYR A N 1
ATOM 1749 C CA . TYR A 1 233 ? -25.492 -18.468 -16.477 1.00 93.19 233 TYR A CA 1
ATOM 1750 C C . TYR A 1 233 ? -26.393 -19.430 -15.699 1.00 93.19 233 TYR A C 1
ATOM 1752 O O . TYR A 1 233 ? -25.905 -20.340 -15.035 1.00 93.19 233 TYR A O 1
ATOM 1760 N N . ILE A 1 234 ? -27.713 -19.258 -15.805 1.00 89.69 234 ILE A N 1
ATOM 1761 C CA . ILE A 1 234 ? -28.694 -20.107 -15.119 1.00 89.69 234 ILE A CA 1
ATOM 1762 C C . ILE A 1 234 ? -28.671 -21.538 -15.684 1.00 89.69 234 ILE A C 1
ATOM 1764 O O . ILE A 1 234 ? -28.710 -22.499 -14.916 1.00 89.69 234 ILE A O 1
ATOM 1768 N N . VAL A 1 235 ? -28.561 -21.697 -17.010 1.00 93.50 235 VAL A N 1
ATOM 1769 C CA . VAL A 1 235 ? -28.579 -23.018 -17.669 1.00 93.50 235 VAL A CA 1
ATOM 1770 C C . VAL A 1 235 ? -27.410 -23.924 -17.229 1.00 93.50 235 VAL A C 1
ATOM 1772 O O . VAL A 1 235 ? -27.683 -25.046 -16.801 1.00 93.50 235 VAL A O 1
ATOM 1775 N N . PRO A 1 236 ? -26.133 -23.488 -17.247 1.00 87.88 236 PRO A N 1
ATOM 1776 C CA . PRO A 1 236 ? -25.012 -24.305 -16.780 1.00 87.88 236 PRO A CA 1
ATOM 1777 C C . PRO A 1 236 ? -25.126 -24.728 -15.313 1.00 87.88 236 PRO A C 1
ATOM 1779 O O . PRO A 1 236 ? -24.827 -25.873 -14.989 1.00 87.88 236 PRO A O 1
ATOM 1782 N N . ILE A 1 237 ? -25.593 -23.836 -14.432 1.00 91.75 237 ILE A N 1
ATOM 1783 C CA . ILE A 1 237 ? -25.755 -24.134 -13.000 1.00 91.75 237 ILE A CA 1
ATOM 1784 C C . ILE A 1 237 ? -26.819 -25.218 -12.794 1.00 91.75 237 ILE A C 1
ATOM 1786 O O . ILE A 1 237 ? -26.616 -26.142 -12.008 1.00 91.75 237 ILE A O 1
ATOM 1790 N N . LEU A 1 238 ? -27.931 -25.152 -13.531 1.00 91.25 238 LEU A N 1
ATOM 1791 C CA . LEU A 1 238 ? -28.977 -26.175 -13.468 1.00 91.25 238 LEU A CA 1
ATOM 1792 C C . LEU A 1 238 ? -28.497 -27.530 -14.001 1.00 91.25 238 LEU A C 1
ATOM 1794 O O . LEU A 1 238 ? -28.788 -28.556 -13.389 1.00 91.25 238 LEU A O 1
ATOM 1798 N N . ILE A 1 239 ? -27.728 -27.548 -15.095 1.00 89.69 239 ILE A N 1
ATOM 1799 C CA . ILE A 1 239 ? -27.123 -28.784 -15.621 1.00 89.69 239 ILE A CA 1
ATOM 1800 C C . ILE A 1 239 ? -26.146 -29.374 -14.597 1.00 89.69 239 ILE A C 1
ATOM 1802 O O . ILE A 1 239 ? -26.187 -30.575 -14.336 1.00 89.69 239 ILE A O 1
ATOM 1806 N N . MET A 1 240 ? -25.319 -28.535 -13.967 1.00 86.81 240 MET A N 1
ATOM 1807 C CA . MET A 1 240 ? -24.391 -28.954 -12.914 1.00 86.81 240 MET A CA 1
ATOM 1808 C C . MET A 1 240 ? -25.126 -29.547 -11.702 1.00 86.81 240 MET A C 1
ATOM 1810 O O . MET A 1 240 ? -24.672 -30.538 -11.137 1.00 86.81 240 MET A O 1
ATOM 1814 N N . LEU A 1 241 ? -26.281 -28.990 -11.323 1.00 87.31 241 LEU A N 1
ATOM 1815 C CA . LEU A 1 241 ? -27.114 -29.549 -10.254 1.00 87.31 241 LEU A CA 1
ATOM 1816 C C . LEU A 1 241 ? -27.723 -30.908 -10.636 1.00 87.31 241 LEU A C 1
ATOM 1818 O O . LEU A 1 241 ? -27.787 -31.803 -9.796 1.00 87.31 241 LEU A O 1
ATOM 1822 N N . LEU A 1 242 ? -28.159 -31.072 -11.889 1.00 86.75 242 LEU A N 1
ATOM 1823 C CA . LEU A 1 242 ? -28.799 -32.300 -12.376 1.00 86.75 242 LEU A CA 1
ATOM 1824 C C . LEU A 1 242 ? -27.807 -33.451 -12.604 1.00 86.75 242 LEU A C 1
ATOM 1826 O O . LEU A 1 242 ? -28.171 -34.607 -12.404 1.00 86.75 242 LEU A O 1
ATOM 1830 N N . MET A 1 243 ? -26.560 -33.162 -12.993 1.00 78.88 243 MET A N 1
ATOM 1831 C CA . MET A 1 243 ? -25.518 -34.182 -13.211 1.00 78.88 243 MET A CA 1
ATOM 1832 C C . MET A 1 243 ? -24.797 -34.620 -11.921 1.00 78.88 243 MET A C 1
ATOM 1834 O O . MET A 1 243 ? -23.869 -35.428 -11.982 1.00 78.88 243 MET A O 1
ATOM 1838 N N . GLY A 1 244 ? -25.254 -34.140 -10.758 1.00 69.50 244 GLY A N 1
ATOM 1839 C CA . GLY A 1 244 ? -24.590 -34.321 -9.472 1.00 69.50 244 GLY A CA 1
ATOM 1840 C C . GLY A 1 244 ? -23.507 -33.262 -9.298 1.00 69.50 244 GLY A C 1
ATOM 1841 O O . GLY A 1 244 ? -22.619 -33.145 -10.140 1.00 69.50 244 GLY A O 1
ATOM 1842 N N . GLY A 1 245 ? -23.623 -32.479 -8.220 1.00 66.62 245 GLY A N 1
ATOM 1843 C CA . GLY A 1 245 ? -22.759 -31.340 -7.906 1.00 66.62 245 GLY A CA 1
ATOM 1844 C C . GLY A 1 245 ? -21.255 -31.650 -7.949 1.00 66.62 245 GLY A C 1
ATOM 1845 O O . GLY A 1 245 ? -20.859 -32.806 -8.099 1.00 66.62 245 GLY A O 1
ATOM 1846 N N . PRO A 1 246 ? -20.401 -30.617 -7.834 1.00 56.62 246 PRO A N 1
ATOM 1847 C CA . PRO A 1 246 ? -18.966 -30.759 -8.040 1.00 56.62 246 PRO A CA 1
ATOM 1848 C C . PRO A 1 246 ? -18.435 -31.896 -7.171 1.00 56.62 246 PRO A C 1
ATOM 1850 O O . PRO A 1 246 ? -18.477 -31.821 -5.945 1.00 56.62 246 PRO A O 1
ATOM 1853 N N . LYS A 1 247 ? -17.951 -32.959 -7.823 1.00 56.03 247 LYS A N 1
ATOM 1854 C CA . LYS A 1 247 ? -17.034 -33.888 -7.176 1.00 56.03 247 LYS A CA 1
ATOM 1855 C C . LYS A 1 247 ? -15.884 -33.020 -6.690 1.00 56.03 247 LYS A C 1
ATOM 1857 O O . LYS A 1 247 ? -15.329 -32.256 -7.485 1.00 56.03 247 LYS A O 1
ATOM 1862 N N . GLU A 1 248 ? -15.620 -33.071 -5.387 1.00 48.75 248 GLU A N 1
ATOM 1863 C CA . GLU A 1 248 ? -14.437 -32.463 -4.789 1.00 48.75 248 GLU A CA 1
ATOM 1864 C C . GLU A 1 248 ? -13.228 -32.706 -5.696 1.00 48.75 248 GLU A C 1
ATOM 1866 O O . GLU A 1 248 ? -13.160 -33.760 -6.337 1.00 48.75 248 GLU A O 1
ATOM 1871 N N . PRO A 1 249 ? -12.292 -31.750 -5.793 1.00 46.19 249 PRO A N 1
ATOM 1872 C CA . PRO A 1 249 ? -11.049 -31.975 -6.503 1.00 46.19 249 PRO A CA 1
ATOM 1873 C C . PRO A 1 249 ? -10.295 -33.104 -5.794 1.00 46.19 249 PRO A C 1
ATOM 1875 O O . PRO A 1 249 ? -9.515 -32.884 -4.869 1.00 46.19 249 PRO A O 1
ATOM 1878 N N . GLU A 1 250 ? -10.565 -34.334 -6.223 1.00 42.88 250 GLU A N 1
ATOM 1879 C CA . GLU A 1 250 ? -9.754 -35.497 -5.940 1.00 42.88 250 GLU A CA 1
ATOM 1880 C C . GLU A 1 250 ? -8.378 -35.148 -6.491 1.00 42.88 250 GLU A C 1
ATOM 1882 O O . GLU A 1 250 ? -8.212 -34.867 -7.683 1.00 42.88 250 GLU A O 1
ATOM 1887 N N . GLN A 1 251 ? -7.417 -35.049 -5.574 1.00 40.47 251 GLN A N 1
ATOM 1888 C CA . GLN A 1 251 ? -6.015 -34.843 -5.875 1.00 40.47 251 GLN A CA 1
ATOM 1889 C C . GLN A 1 251 ? -5.650 -35.725 -7.060 1.00 40.47 251 GLN A C 1
ATOM 1891 O O . GLN A 1 251 ? -5.749 -36.950 -7.002 1.00 40.47 251 GLN A O 1
ATOM 1896 N N . GLN A 1 252 ? -5.241 -35.076 -8.144 1.00 39.44 252 GLN A N 1
ATOM 1897 C CA . GLN A 1 252 ? -4.713 -35.712 -9.332 1.00 39.44 252 GLN A CA 1
ATOM 1898 C C . GLN A 1 252 ? -3.361 -36.336 -8.950 1.00 39.44 252 GLN A C 1
ATOM 1900 O O . GLN A 1 252 ? -2.294 -35.793 -9.218 1.00 39.44 252 GLN A O 1
ATOM 1905 N N . GLN A 1 253 ? -3.410 -37.471 -8.249 1.00 41.09 253 GLN A N 1
ATOM 1906 C CA . GLN A 1 253 ? -2.284 -38.345 -7.968 1.00 41.09 253 GLN A CA 1
ATOM 1907 C C . GLN A 1 253 ? -1.953 -39.077 -9.268 1.00 41.09 253 GLN A C 1
ATOM 1909 O O . GLN A 1 253 ? -2.310 -40.232 -9.491 1.00 41.09 253 GLN A O 1
ATOM 1914 N N . GLN A 1 254 ? -1.302 -38.348 -10.174 1.00 39.81 254 GLN A N 1
ATOM 1915 C CA . GLN A 1 254 ? -0.726 -38.905 -11.383 1.00 39.81 254 GLN A CA 1
ATOM 1916 C C . GLN A 1 254 ? 0.497 -39.738 -10.987 1.00 39.81 254 GLN A C 1
ATOM 1918 O O . GLN A 1 254 ? 1.451 -39.252 -10.381 1.00 39.81 254 GLN A O 1
ATOM 1923 N N . GLY A 1 255 ? 0.399 -41.037 -11.258 1.00 34.94 255 GLY A N 1
ATOM 1924 C CA . GLY A 1 255 ? 1.355 -42.047 -10.840 1.00 34.94 255 GLY A CA 1
ATOM 1925 C C . GLY A 1 255 ? 2.735 -41.903 -11.478 1.00 34.94 255 GLY A C 1
ATOM 1926 O O . GLY A 1 255 ? 2.876 -41.596 -12.659 1.00 34.94 255 GLY A O 1
ATOM 1927 N N . GLY A 1 256 ? 3.751 -42.224 -10.679 1.00 31.84 256 GLY A N 1
ATOM 1928 C CA . GLY A 1 256 ? 5.139 -42.351 -11.103 1.00 31.84 256 GLY A CA 1
ATOM 1929 C C . GLY A 1 256 ? 5.928 -43.240 -10.143 1.00 31.84 256 GLY A C 1
ATOM 1930 O O . GLY A 1 256 ? 6.501 -42.757 -9.178 1.00 31.84 256 GLY A O 1
ATOM 1931 N N . GLY A 1 257 ? 5.908 -44.550 -10.405 1.00 33.19 257 GLY A N 1
ATOM 1932 C CA . GLY A 1 257 ? 6.991 -45.505 -10.130 1.00 33.19 257 GLY A CA 1
ATOM 1933 C C . GLY A 1 257 ? 7.639 -45.519 -8.742 1.00 33.19 257 GLY A C 1
ATOM 1934 O O . GLY A 1 257 ? 8.712 -44.961 -8.534 1.00 33.19 257 GLY A O 1
ATOM 1935 N N . ARG A 1 258 ? 7.078 -46.320 -7.832 1.00 32.94 258 ARG A N 1
ATOM 1936 C CA . ARG A 1 258 ? 7.781 -46.825 -6.647 1.00 32.94 258 ARG A CA 1
ATOM 1937 C C . ARG A 1 258 ? 8.664 -48.007 -7.074 1.00 32.94 258 ARG A C 1
ATOM 1939 O O . ARG A 1 258 ? 8.176 -49.128 -7.165 1.00 32.94 258 ARG A O 1
ATOM 1946 N N . ALA A 1 259 ? 9.948 -47.771 -7.331 1.00 36.06 259 ALA A N 1
ATOM 1947 C CA . ALA A 1 259 ? 10.957 -48.828 -7.302 1.00 36.06 259 ALA A CA 1
ATOM 1948 C C . ALA A 1 259 ? 11.589 -48.835 -5.908 1.00 36.06 259 ALA A C 1
ATOM 1950 O O . ALA A 1 259 ? 12.365 -47.957 -5.538 1.00 36.06 259 ALA A O 1
ATOM 1951 N N . ALA A 1 260 ? 11.187 -49.821 -5.115 1.00 37.69 260 ALA A N 1
ATOM 1952 C CA . ALA A 1 260 ? 11.867 -50.183 -3.891 1.00 37.69 260 ALA A CA 1
ATOM 1953 C C . ALA A 1 260 ? 13.239 -50.781 -4.234 1.00 37.69 260 ALA A C 1
ATOM 1955 O O . ALA A 1 260 ? 13.321 -51.779 -4.943 1.00 37.69 260 ALA A O 1
ATOM 1956 N N . ALA A 1 261 ? 14.299 -50.213 -3.672 1.00 36.72 261 ALA A N 1
ATOM 1957 C CA . ALA A 1 261 ? 15.525 -50.940 -3.378 1.00 36.72 261 ALA A CA 1
ATOM 1958 C C . ALA A 1 261 ? 16.010 -50.456 -2.013 1.00 36.72 261 ALA A C 1
ATOM 1960 O O . ALA A 1 261 ? 16.684 -49.438 -1.872 1.00 36.72 261 ALA A O 1
ATOM 1961 N N . ALA A 1 262 ? 15.547 -51.164 -0.989 1.00 38.62 262 ALA A N 1
ATOM 1962 C CA . ALA A 1 262 ? 16.085 -51.081 0.349 1.00 38.62 262 ALA A CA 1
ATOM 1963 C C . ALA A 1 262 ? 17.429 -51.821 0.424 1.00 38.62 262 ALA A C 1
ATOM 1965 O O . ALA A 1 262 ? 17.644 -52.804 -0.280 1.00 38.62 262 ALA A O 1
ATOM 1966 N N . ALA A 1 263 ? 18.219 -51.394 1.408 1.00 35.09 263 ALA A N 1
ATOM 1967 C CA . ALA A 1 263 ? 19.252 -52.151 2.110 1.00 35.09 263 ALA A CA 1
ATOM 1968 C C . ALA A 1 263 ? 20.616 -52.318 1.420 1.00 35.09 263 ALA A C 1
ATOM 1970 O O . ALA A 1 263 ? 20.784 -53.022 0.432 1.00 35.09 263 ALA A O 1
ATOM 1971 N N . GLY A 1 264 ? 21.632 -51.733 2.059 1.00 32.16 264 GLY A N 1
ATOM 1972 C CA . GLY A 1 264 ? 23.031 -51.962 1.719 1.00 32.16 264 GLY A CA 1
ATOM 1973 C C . GLY A 1 264 ? 23.999 -51.146 2.564 1.00 32.16 264 GLY A C 1
ATOM 1974 O O . GLY A 1 264 ? 24.833 -50.431 2.024 1.00 32.16 264 GLY A O 1
ATOM 1975 N N . ALA A 1 265 ? 23.881 -51.216 3.890 1.00 41.66 265 ALA A N 1
ATOM 1976 C CA . ALA A 1 265 ? 24.945 -50.780 4.784 1.00 41.66 265 ALA A CA 1
ATOM 1977 C C . ALA A 1 265 ? 26.220 -51.599 4.515 1.00 41.66 265 ALA A C 1
ATOM 1979 O O . ALA A 1 265 ? 26.153 -52.822 4.591 1.00 41.66 265 ALA A O 1
ATOM 1980 N N . ALA A 1 266 ? 27.360 -50.947 4.254 1.00 39.47 266 ALA A N 1
ATOM 1981 C CA . ALA A 1 266 ? 28.663 -51.298 4.836 1.00 39.47 266 ALA A CA 1
ATOM 1982 C C . ALA A 1 266 ? 29.827 -50.459 4.273 1.00 39.47 266 ALA A C 1
ATOM 1984 O O . ALA A 1 266 ? 30.018 -50.350 3.068 1.00 39.47 266 ALA A O 1
ATOM 1985 N N . ARG A 1 267 ? 30.698 -50.069 5.214 1.00 40.09 267 ARG A N 1
ATOM 1986 C CA . ARG A 1 267 ? 32.166 -49.969 5.106 1.00 40.09 267 ARG A CA 1
ATOM 1987 C C . ARG A 1 267 ? 32.808 -48.764 4.402 1.00 40.09 267 ARG A C 1
ATOM 1989 O O . ARG A 1 267 ? 33.020 -48.738 3.197 1.00 40.09 267 ARG A O 1
ATOM 1996 N N . ALA A 1 268 ? 33.349 -47.886 5.251 1.00 45.62 268 ALA A N 1
ATOM 1997 C CA . ALA A 1 268 ? 34.689 -47.319 5.073 1.00 45.62 268 ALA A CA 1
ATOM 1998 C C . ALA A 1 268 ? 35.755 -48.446 4.990 1.00 45.62 268 ALA A C 1
ATOM 2000 O O . ALA A 1 268 ? 35.534 -49.533 5.541 1.00 45.62 268 ALA A O 1
ATOM 2001 N N . PRO A 1 269 ? 36.925 -48.207 4.365 1.00 60.78 269 PRO A N 1
ATOM 2002 C CA . PRO A 1 269 ? 38.028 -47.639 5.140 1.00 60.78 269 PRO A CA 1
ATOM 2003 C C . PRO A 1 269 ? 38.955 -46.675 4.375 1.00 60.78 269 PRO A C 1
ATOM 2005 O O . PRO A 1 269 ? 38.964 -46.572 3.153 1.00 60.78 269 PRO A O 1
ATOM 2008 N N . ALA A 1 270 ? 39.774 -46.012 5.188 1.00 53.53 270 ALA A N 1
ATOM 2009 C CA . ALA A 1 270 ? 40.889 -45.137 4.870 1.00 53.53 270 ALA A CA 1
ATOM 2010 C C . ALA A 1 270 ? 42.029 -45.769 4.047 1.00 53.53 270 ALA A C 1
ATOM 2012 O O . ALA A 1 270 ? 42.339 -46.950 4.211 1.00 53.53 270 ALA A O 1
ATOM 2013 N N . ARG A 1 271 ? 42.719 -44.911 3.281 1.00 49.66 271 ARG A N 1
ATOM 2014 C CA . ARG A 1 271 ? 44.171 -44.835 2.960 1.00 49.66 271 ARG A CA 1
ATOM 2015 C C . ARG A 1 271 ? 44.300 -44.024 1.656 1.00 49.66 271 ARG A C 1
ATOM 2017 O O . ARG A 1 271 ? 43.476 -44.211 0.776 1.00 49.66 271 ARG A O 1
ATOM 2024 N N . LYS A 1 272 ? 45.284 -43.159 1.434 1.00 51.94 272 LYS A N 1
ATOM 2025 C CA . LYS A 1 272 ? 46.577 -42.899 2.072 1.00 51.94 272 LYS A CA 1
ATOM 2026 C C . LYS A 1 272 ? 46.985 -41.474 1.706 1.00 51.94 272 LYS A C 1
ATOM 2028 O O . LYS A 1 272 ? 46.596 -41.059 0.593 1.00 51.94 272 LYS A O 1
#

Nearest PDB structures (foldseek):
  4gnk-assembly2_D  TM=4.587E-01  e=2.534E-01  Homo sapiens
  3qr1-assembly2_D  TM=3.708E-01  e=1.693E-01  Doryteuthis pealeii
  3qr1-assembly1_A  TM=3.710E-01  e=1.693E-01  Doryteuthis pealeii
  3qr0-assembly1_A  TM=3.423E-01  e=1.269E-01  Sepia officinalis
  4gnk-assembly1_B  TM=3.882E-01  e=4.775E-01  Homo sapiens